Protein AF-A0A963FLB4-F1 (afdb_monomer_lite)

pLDDT: mean 81.83, std 16.45, range [20.0, 97.5]

Secondary structure (DSSP, 8-state):
-----------TTHHHHPPPTTSSSSHHHHHHHHHHHHHTTSHHHHT--TTS-GGG-HHHHHHHHHHHHHHHHHHT-SEEE---SSHHHHHHHHHHHHHHHHHHHT----PEEEE-S-HHHHHHHHHHHT--EEE--TTSPPPTT--EEEEEGGGGGG----TTS-EEEEGGGTGGGGGGGHHHHTT-SEEEEEHHHHH-PPSSP-EEEEE-TTTGGGPPBPEEEE-SS-EEEE-S--TTS--BSSSTT--HHHHHHHHHHHHHHHHHHHHHHHHHHHHHHHHHHHHHHHTT-EEEEEETTEEEEE-SS-HHHHHHHHHHTT--EEEETTTEEEE----GGGHHHHHHHHHHHHHHHH---

Foldseek 3Di:
DDDPPPPDPDDPVRVLQFDDQCFAAAPVSNVLLVVLLVVLCPCLNPVDDLPPPLVSCQVLLVLLQVLQVVVCVLLLFPGKFQQQQFLLSLLLQVLLLLVLLCVVVVHDADAEEEAEQVVVSNCVSQVVSVHHYDYDHQPDDDDVPHSAYEHELVCLVSDPDDLPHAYEYAPLQQQLQSSVSNVSSSSGAKYKAWLCRHQVHDDPTTIMMGGHPSRNLAGEFFDWDDPPPGIDTNQDPRPSYPHHPDPRRHPSSSSSSSSSRCVVCDPVNSVVSNVQLVVQQVVLVVVLVVLVWAFPDGINSKTKTQAPDQLVVLVVVLVVVVWSWDDTPPSMIIGRQRTPNPVVVSVVSSVVSSCSSSDDD

Radius of gyration: 20.71 Å; chains: 1; bounding box: 56×49×57 Å

Sequence (361 aa):
MSLAVTGGGLSSSSRRNALPPDSEGGEAGAMLSALAGELSRLDGFRDRHPLAPASHSQGVFSCLFELQSLLSALSGQPEVSVAPLDCEQARLAGLLMLRARQRDIGEPCGPLALGVHDREAWVRGARRAGFQTVGWEVGMELPERAVAVVVDAEACADLRLGQDTPVFVDGASAGPLLPALMPELCRVDLISLDFAAQFDCPAPAAAAIAASERLAPYLPLPLVGYDGEQYSLNSSHRQKSIGRLAAYDGNVPGLLNALVRIRSLGAEGLARRVTEAMLHRGYVAARMQAAGVDLVTTRGAEVVVRPRVPAQAIHSALRREGVPCRLLPMEQLALRCAGPGNTVEAERQLEFIIATLSARD

Structure (mmCIF, N/CA/C/O backbone):
data_AF-A0A963FLB4-F1
#
_entry.id   AF-A0A963FLB4-F1
#
loop_
_atom_site.group_PDB
_atom_site.id
_atom_site.type_symbol
_atom_site.label_atom_id
_atom_site.label_alt_id
_atom_site.label_comp_id
_atom_site.label_asym_id
_atom_site.label_entity_id
_atom_site.label_seq_id
_atom_site.pdbx_PDB_ins_code
_atom_site.Cartn_x
_atom_site.Cartn_y
_atom_site.Cartn_z
_atom_site.occupancy
_atom_site.B_iso_or_equiv
_atom_site.auth_seq_id
_atom_site.auth_comp_id
_atom_site.auth_asym_id
_atom_site.auth_atom_id
_atom_site.pdbx_PDB_model_num
ATOM 1 N N . MET A 1 1 ? -20.007 33.398 5.150 1.00 29.77 1 MET A N 1
ATOM 2 C CA . MET A 1 1 ? -18.657 33.586 4.576 1.00 29.77 1 MET A CA 1
ATOM 3 C C . MET A 1 1 ? -18.253 32.281 3.917 1.00 29.77 1 MET A C 1
ATOM 5 O O . MET A 1 1 ? -18.033 31.304 4.617 1.00 29.77 1 MET A O 1
ATOM 9 N N . SER A 1 2 ? -18.292 32.246 2.586 1.00 20.56 2 SER A N 1
ATOM 10 C CA . SER A 1 2 ? -17.956 31.072 1.778 1.00 20.56 2 SER A CA 1
ATOM 11 C C . SER A 1 2 ? -16.438 30.884 1.793 1.00 20.56 2 SER A C 1
ATOM 13 O O . SER A 1 2 ? -15.711 31.692 1.219 1.00 20.56 2 SER A O 1
ATOM 15 N N . LEU A 1 3 ? -15.955 29.872 2.513 1.00 21.69 3 LEU A N 1
ATOM 16 C CA . LEU A 1 3 ? -14.572 29.418 2.413 1.00 21.69 3 LEU A CA 1
ATOM 17 C C . LEU A 1 3 ? -14.493 28.512 1.188 1.00 21.69 3 LEU A C 1
ATOM 19 O O . LEU A 1 3 ? -14.861 27.341 1.234 1.00 21.69 3 LEU A O 1
ATOM 23 N N . ALA A 1 4 ? -14.054 29.098 0.076 1.00 20.00 4 ALA A N 1
ATOM 24 C CA . ALA A 1 4 ? -13.637 28.358 -1.097 1.00 20.00 4 ALA A CA 1
ATOM 25 C C . ALA A 1 4 ? -12.566 27.344 -0.673 1.00 20.00 4 ALA A C 1
ATOM 27 O O . ALA A 1 4 ? -11.459 27.720 -0.286 1.00 20.00 4 ALA A O 1
ATOM 28 N N . VAL A 1 5 ? -12.909 26.057 -0.736 1.00 23.58 5 VAL A N 1
ATOM 29 C CA . VAL A 1 5 ? -11.939 24.965 -0.726 1.00 23.58 5 VAL A CA 1
ATOM 30 C C . VAL A 1 5 ? -11.176 25.086 -2.040 1.00 23.58 5 VAL A C 1
ATOM 32 O O . VAL A 1 5 ? -11.592 24.575 -3.078 1.00 23.58 5 VAL A O 1
ATOM 35 N N . THR A 1 6 ? -10.095 25.862 -2.023 1.00 22.38 6 THR A N 1
ATOM 36 C CA . THR A 1 6 ? -9.104 25.848 -3.090 1.00 22.38 6 THR A CA 1
ATOM 37 C C . THR A 1 6 ? -8.592 24.419 -3.195 1.00 22.38 6 THR A C 1
ATOM 39 O O . THR A 1 6 ? -8.173 23.824 -2.202 1.00 22.38 6 THR A O 1
ATOM 42 N N . GLY A 1 7 ? -8.724 23.838 -4.390 1.00 25.47 7 GLY A N 1
ATOM 43 C CA . GLY A 1 7 ? -8.349 22.460 -4.668 1.00 25.47 7 GLY A CA 1
ATOM 44 C C . GLY A 1 7 ? -6.966 22.165 -4.106 1.00 25.47 7 GLY A C 1
ATOM 45 O O . GLY A 1 7 ? -5.973 22.752 -4.539 1.00 25.47 7 GLY A O 1
ATOM 46 N N . GLY A 1 8 ? -6.925 21.273 -3.114 1.00 24.94 8 GLY A N 1
ATOM 47 C CA . GLY A 1 8 ? -5.691 20.728 -2.582 1.00 24.94 8 GLY A CA 1
ATOM 48 C C . GLY A 1 8 ? -4.962 20.048 -3.726 1.00 24.94 8 GLY A C 1
ATOM 49 O O . GLY A 1 8 ? -5.333 18.958 -4.157 1.00 24.94 8 GLY A O 1
ATOM 50 N N . GLY A 1 9 ? -3.964 20.735 -4.273 1.00 25.42 9 GLY A N 1
ATOM 51 C CA . GLY A 1 9 ? -3.066 20.135 -5.234 1.00 25.42 9 GLY A CA 1
ATOM 52 C C . GLY A 1 9 ? -2.452 18.888 -4.610 1.00 25.42 9 GLY A C 1
ATOM 53 O O . GLY A 1 9 ? -2.033 18.929 -3.456 1.00 25.42 9 GLY A O 1
ATOM 54 N N . LEU A 1 10 ? -2.396 17.803 -5.384 1.00 31.25 10 LEU A N 1
ATOM 55 C CA . LEU A 1 10 ? -1.648 16.588 -5.055 1.00 31.25 10 LEU A CA 1
ATOM 56 C C . LEU A 1 10 ? -0.329 16.957 -4.357 1.00 31.25 10 LEU A C 1
ATOM 58 O O . LEU A 1 10 ? 0.379 17.858 -4.843 1.00 31.25 10 LEU A O 1
ATOM 62 N N . SER A 1 11 ? -0.008 16.272 -3.254 1.00 34.47 11 SER A N 1
ATOM 63 C CA . SER A 1 11 ? 1.297 16.401 -2.604 1.00 34.47 11 SER A CA 1
ATOM 64 C C . SER A 1 11 ? 2.396 16.151 -3.643 1.00 34.47 11 SER A C 1
ATOM 66 O O . SER A 1 11 ? 2.192 15.470 -4.657 1.00 34.47 11 SER A O 1
ATOM 68 N N . SER A 1 12 ? 3.569 16.754 -3.456 1.00 33.41 12 SER A N 1
ATOM 69 C CA . SER A 1 12 ? 4.646 16.667 -4.445 1.00 33.41 12 SER A CA 1
ATOM 70 C C . SER A 1 12 ? 5.049 15.215 -4.739 1.00 33.41 12 SER A C 1
ATOM 72 O O . SER A 1 12 ? 5.497 14.940 -5.843 1.00 33.41 12 SER A O 1
ATOM 74 N N . SER A 1 13 ? 4.871 14.269 -3.810 1.00 33.06 13 SER A N 1
ATOM 75 C CA . SER A 1 13 ? 5.032 12.816 -4.016 1.00 33.06 13 SER A CA 1
ATOM 76 C C . SER A 1 13 ? 3.885 12.177 -4.796 1.00 33.06 13 SER A C 1
ATOM 78 O O . SER A 1 13 ? 4.159 11.454 -5.750 1.00 33.06 13 SER A O 1
ATOM 80 N N . SER A 1 14 ? 2.625 12.507 -4.505 1.00 32.09 14 SER A N 1
ATOM 81 C CA . SER A 1 14 ? 1.486 11.994 -5.280 1.00 32.09 14 SER A CA 1
ATOM 82 C C . SER A 1 14 ? 1.504 12.487 -6.735 1.00 32.09 14 SER A C 1
ATOM 84 O O . SER A 1 14 ? 1.156 11.728 -7.628 1.00 32.09 14 SER A O 1
ATOM 86 N N . ARG A 1 15 ? 2.002 13.705 -7.026 1.00 34.59 15 ARG A N 1
ATOM 87 C CA . ARG A 1 15 ? 2.274 14.153 -8.419 1.00 34.59 15 ARG A CA 1
ATOM 88 C C . ARG A 1 15 ? 3.475 13.473 -9.070 1.00 34.59 15 ARG A C 1
ATOM 90 O O . ARG A 1 15 ? 3.579 13.480 -10.289 1.00 34.59 15 ARG A O 1
ATOM 97 N N . ARG A 1 16 ? 4.429 12.988 -8.269 1.00 37.97 16 ARG A N 1
ATOM 98 C CA . ARG A 1 16 ? 5.635 12.307 -8.767 1.00 37.97 16 ARG A CA 1
ATOM 99 C C . ARG A 1 16 ? 5.325 10.888 -9.251 1.00 37.97 16 ARG A C 1
ATOM 101 O O . ARG A 1 16 ? 6.042 10.420 -10.126 1.00 37.97 16 ARG A O 1
ATOM 108 N N . ASN A 1 17 ? 4.263 10.266 -8.726 1.00 35.78 17 ASN A N 1
ATOM 109 C CA . ASN A 1 17 ? 3.835 8.908 -9.079 1.00 35.78 17 ASN A CA 1
ATOM 110 C C . ASN A 1 17 ? 2.528 8.848 -9.890 1.00 35.78 17 ASN A C 1
ATOM 112 O O . ASN A 1 17 ? 2.273 7.829 -10.526 1.00 35.78 17 ASN A O 1
ATOM 116 N N . ALA A 1 18 ? 1.696 9.896 -9.866 1.00 34.09 18 ALA A N 1
ATOM 117 C CA . ALA A 1 18 ? 0.473 9.937 -10.659 1.00 34.09 18 ALA A CA 1
ATOM 118 C C . ALA A 1 18 ? 0.805 10.115 -12.145 1.00 34.09 18 ALA A C 1
ATOM 120 O O . ALA A 1 18 ? 1.374 11.128 -12.559 1.00 34.09 18 ALA A O 1
ATOM 121 N N . LEU A 1 19 ? 0.415 9.123 -12.935 1.00 37.34 19 LEU A N 1
ATOM 122 C CA . LEU A 1 19 ? 0.317 9.229 -14.381 1.00 37.34 19 LEU A CA 1
ATOM 123 C C . LEU A 1 19 ? -0.683 10.340 -14.750 1.00 37.34 19 LEU A C 1
ATOM 125 O O . LEU A 1 19 ? -1.694 10.502 -14.054 1.00 37.34 19 LEU A O 1
ATOM 129 N N . PRO A 1 20 ? -0.447 11.118 -15.823 1.00 33.03 20 PRO A N 1
ATOM 130 C CA . PRO A 1 20 ? -1.529 11.883 -16.421 1.00 33.03 20 PRO A CA 1
ATOM 131 C C . PRO A 1 20 ? -2.696 10.929 -16.733 1.00 33.03 20 PRO A C 1
ATOM 133 O O . PRO A 1 20 ? -2.450 9.791 -17.143 1.00 33.03 20 PRO A O 1
ATOM 136 N N . PRO A 1 21 ? -3.953 11.360 -16.531 1.00 34.47 21 PRO A N 1
ATOM 137 C CA . PRO A 1 21 ? -5.140 10.500 -16.621 1.00 34.47 21 PRO A CA 1
ATOM 138 C C . PRO A 1 21 ? -5.285 9.761 -17.964 1.00 34.47 21 PRO A C 1
ATOM 140 O O . PRO A 1 21 ? -5.998 8.766 -18.025 1.00 34.47 21 PRO A O 1
ATOM 143 N N . ASP A 1 22 ? -4.561 10.203 -18.996 1.00 35.84 22 ASP A N 1
ATOM 144 C CA . ASP A 1 22 ? -4.579 9.656 -20.354 1.00 35.84 22 ASP A CA 1
ATOM 145 C C . ASP A 1 22 ? -3.480 8.606 -20.637 1.00 35.84 22 ASP A C 1
ATOM 147 O O . ASP A 1 22 ? -3.368 8.128 -21.763 1.00 35.84 22 ASP A O 1
ATOM 151 N N . SER A 1 23 ? -2.620 8.270 -19.663 1.00 39.25 23 SER A N 1
ATOM 152 C CA . SER A 1 23 ? -1.368 7.527 -19.930 1.00 39.25 23 SER A CA 1
ATOM 153 C C . SER A 1 23 ? -1.327 6.054 -19.506 1.00 39.25 23 SER A C 1
ATOM 155 O O . SER A 1 23 ? -0.391 5.352 -19.893 1.00 39.25 23 SER A O 1
ATOM 157 N N . GLU A 1 24 ? -2.350 5.536 -18.818 1.00 42.31 24 GLU A N 1
ATOM 158 C CA . GLU A 1 24 ? -2.510 4.092 -18.589 1.00 42.31 24 GLU A CA 1
ATOM 159 C C . GLU A 1 24 ? -3.966 3.641 -18.787 1.00 42.31 24 GLU A C 1
ATOM 161 O O . GLU A 1 24 ? -4.882 4.018 -18.057 1.00 42.31 24 GLU A O 1
ATOM 166 N N . GLY A 1 25 ? -4.158 2.810 -19.817 1.00 47.59 25 GLY A N 1
ATOM 167 C CA . GLY A 1 25 ? -5.456 2.388 -20.338 1.00 47.59 25 GLY A CA 1
ATOM 168 C C . GLY A 1 25 ? -5.979 3.405 -21.345 1.00 47.59 25 GLY A C 1
ATOM 169 O O . GLY A 1 25 ? -6.141 4.566 -21.001 1.00 47.59 25 GLY A O 1
ATOM 170 N N . GLY A 1 26 ? -6.230 2.981 -22.589 1.00 52.69 26 GLY A N 1
ATOM 171 C CA . GLY A 1 26 ? -6.844 3.829 -23.623 1.00 52.69 26 GLY A CA 1
ATOM 172 C C . GLY A 1 26 ? -8.221 4.372 -23.205 1.00 52.69 26 GLY A C 1
ATOM 173 O O . GLY A 1 26 ? -8.560 4.386 -22.028 1.00 52.69 26 GLY A O 1
ATOM 174 N N . GLU A 1 27 ? -9.076 4.769 -24.147 1.00 55.25 27 GLU A N 1
ATOM 175 C CA . GLU A 1 27 ? -10.392 5.388 -23.856 1.00 55.25 27 GLU A CA 1
ATOM 176 C C . GLU A 1 27 ? -11.192 4.722 -22.710 1.00 55.25 27 GLU A C 1
ATOM 178 O O . GLU A 1 27 ? -11.808 5.412 -21.902 1.00 55.25 27 GLU A O 1
ATOM 183 N N . ALA A 1 28 ? -11.112 3.393 -22.561 1.00 59.22 28 ALA A N 1
ATOM 184 C CA . ALA A 1 28 ? -11.729 2.647 -21.461 1.00 59.22 28 ALA A CA 1
ATOM 185 C C . ALA A 1 28 ? -11.170 2.974 -20.055 1.00 59.22 28 ALA A C 1
ATOM 187 O O . ALA A 1 28 ? -11.932 3.035 -19.090 1.00 59.22 28 ALA A O 1
ATOM 188 N N . GLY A 1 29 ? 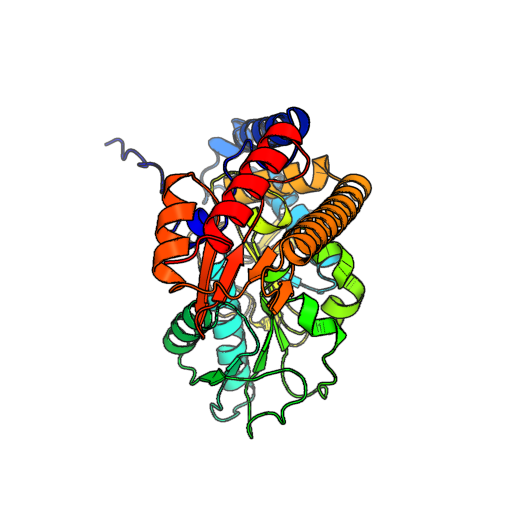-9.859 3.185 -19.906 1.00 63.31 29 GLY A N 1
ATOM 189 C CA . GLY A 1 29 ? -9.224 3.561 -18.637 1.00 63.31 29 GLY A CA 1
ATOM 190 C C . GLY A 1 29 ? -9.647 4.958 -18.186 1.00 63.31 29 GLY A C 1
ATOM 191 O O . GLY A 1 29 ? -10.093 5.130 -17.048 1.00 63.31 29 GLY A O 1
ATOM 192 N N . ALA A 1 30 ? -9.607 5.915 -19.115 1.00 65.00 30 ALA A N 1
ATOM 193 C CA . ALA A 1 30 ? -10.082 7.280 -18.906 1.00 65.00 30 ALA A CA 1
ATOM 194 C C . ALA A 1 30 ? -11.589 7.322 -18.595 1.00 65.00 30 ALA A C 1
ATOM 196 O O . ALA A 1 30 ? -12.001 7.989 -17.645 1.00 65.00 30 ALA A O 1
ATOM 197 N N . MET A 1 31 ? -12.408 6.547 -19.317 1.00 72.00 31 MET A N 1
ATOM 198 C CA . MET A 1 31 ? -13.851 6.442 -19.070 1.00 72.00 31 MET A CA 1
ATOM 199 C C . MET A 1 31 ? -14.155 5.880 -17.677 1.00 72.00 31 MET A C 1
ATOM 201 O O . MET A 1 31 ? -15.016 6.404 -16.976 1.00 72.00 31 MET A O 1
ATOM 205 N N . LEU A 1 32 ? -13.427 4.851 -17.237 1.00 71.31 32 LEU A N 1
ATOM 206 C CA . LEU A 1 32 ? -13.582 4.298 -15.890 1.00 71.31 32 LEU A CA 1
ATOM 207 C C . LEU A 1 32 ? -13.142 5.283 -14.796 1.00 71.31 32 LEU A C 1
ATOM 209 O O . LEU A 1 32 ? -13.752 5.322 -13.729 1.00 71.31 32 LEU A O 1
ATOM 213 N N . SER A 1 33 ? -12.100 6.076 -15.048 1.00 70.19 33 SER A N 1
ATOM 214 C CA . SER A 1 33 ? -11.655 7.134 -14.134 1.00 70.19 33 SER A CA 1
ATOM 215 C C . SER A 1 33 ? -12.695 8.258 -14.027 1.00 70.19 33 SER A C 1
ATOM 217 O O . SER A 1 33 ? -13.034 8.692 -12.923 1.00 70.19 33 SER A O 1
ATOM 219 N N . ALA A 1 34 ? -13.277 8.667 -15.160 1.00 75.50 34 ALA A N 1
ATOM 220 C CA . ALA A 1 34 ? -14.376 9.628 -15.209 1.00 75.50 34 ALA A CA 1
ATOM 221 C C . ALA A 1 34 ? -15.615 9.107 -14.465 1.00 75.50 34 ALA A C 1
ATOM 223 O O . ALA A 1 34 ? -16.137 9.804 -13.597 1.00 75.50 34 ALA A O 1
ATOM 224 N N . LEU A 1 35 ? -16.011 7.855 -14.717 1.00 80.25 35 LEU A N 1
ATOM 225 C CA . LEU A 1 35 ? -17.127 7.200 -14.034 1.00 80.25 35 LEU A CA 1
ATOM 226 C C . LEU A 1 35 ? -16.917 7.154 -12.515 1.00 80.25 35 LEU A C 1
ATOM 228 O O . LEU A 1 35 ? -17.830 7.480 -11.758 1.00 80.25 35 LEU A O 1
ATOM 232 N N . ALA A 1 36 ? -15.717 6.788 -12.053 1.00 78.44 36 ALA A N 1
ATOM 233 C CA . ALA A 1 36 ? -15.391 6.802 -10.628 1.00 78.44 36 ALA A CA 1
ATOM 234 C C . ALA A 1 36 ? -15.562 8.205 -10.029 1.00 78.44 36 ALA A C 1
ATOM 236 O O . ALA A 1 36 ? -16.217 8.360 -8.995 1.00 78.44 36 ALA A O 1
ATOM 237 N N . GLY A 1 37 ? -15.046 9.224 -10.721 1.00 77.75 37 GLY A N 1
ATOM 238 C CA . GLY A 1 37 ? -15.180 10.622 -10.321 1.00 77.75 37 GLY A CA 1
ATOM 239 C C . GLY A 1 37 ? -16.621 11.144 -10.313 1.00 77.75 37 GLY A C 1
ATOM 240 O O . GLY A 1 37 ? -16.938 12.003 -9.493 1.00 77.75 37 GLY A O 1
ATOM 241 N N . GLU A 1 38 ? -17.492 10.654 -11.195 1.00 82.19 38 GLU A N 1
ATOM 242 C CA . GLU A 1 38 ? -18.919 10.999 -11.213 1.00 82.19 38 GLU A CA 1
ATOM 243 C C . GLU A 1 38 ? -19.676 10.321 -10.068 1.00 82.19 38 GLU A C 1
ATOM 245 O O . GLU A 1 38 ? -20.388 10.986 -9.313 1.00 82.19 38 GLU A O 1
ATOM 250 N N . LEU A 1 39 ? -19.477 9.013 -9.883 1.00 82.31 39 LEU A N 1
ATOM 251 C CA . LEU A 1 39 ? -20.190 8.232 -8.872 1.00 82.31 39 LEU A CA 1
ATOM 252 C C . LEU A 1 39 ? -19.822 8.638 -7.439 1.00 82.31 39 LEU A C 1
ATOM 254 O O . LEU A 1 39 ? -20.691 8.658 -6.568 1.00 82.31 39 LEU A O 1
ATOM 258 N N . SER A 1 40 ? -18.572 9.031 -7.178 1.00 78.88 40 SER A N 1
ATOM 259 C CA . SER A 1 40 ? -18.172 9.539 -5.855 1.00 78.88 40 SER A CA 1
ATOM 260 C C . SER A 1 40 ? -18.749 10.920 -5.520 1.00 78.88 40 SER A C 1
ATOM 262 O O . SER A 1 40 ? -18.683 11.347 -4.365 1.00 78.88 40 SER A O 1
ATOM 264 N N . ARG A 1 41 ? -19.323 11.622 -6.508 1.00 82.88 41 ARG A N 1
ATOM 265 C CA . ARG A 1 41 ? -19.890 12.974 -6.377 1.00 82.88 41 ARG A CA 1
ATOM 266 C C . ARG A 1 41 ? -21.414 13.014 -6.382 1.00 82.88 41 ARG A C 1
ATOM 268 O O . ARG A 1 41 ? -21.959 14.117 -6.377 1.00 82.88 41 ARG A O 1
ATOM 275 N N . LEU A 1 42 ? -22.086 11.862 -6.370 1.00 87.06 42 LEU A N 1
ATOM 276 C CA . LEU A 1 42 ? -23.537 11.800 -6.188 1.00 87.06 42 LEU A CA 1
ATOM 277 C C . LEU A 1 42 ? -23.952 12.593 -4.940 1.00 87.06 42 LEU A C 1
ATOM 279 O O . LEU A 1 42 ? -23.256 12.549 -3.923 1.00 87.06 42 LEU A O 1
ATOM 283 N N . ASP A 1 43 ? -25.095 13.278 -5.002 1.00 83.94 43 ASP A N 1
ATOM 284 C CA . ASP A 1 43 ? -25.555 14.201 -3.950 1.00 83.94 43 ASP A CA 1
ATOM 285 C C . ASP A 1 43 ? -25.590 13.535 -2.562 1.00 83.94 43 ASP A C 1
ATOM 287 O O . ASP A 1 43 ? -25.139 14.110 -1.572 1.00 83.94 43 ASP A O 1
ATOM 291 N N . GLY A 1 44 ? -25.996 12.259 -2.497 1.00 81.19 44 GLY A N 1
ATOM 292 C CA . GLY A 1 44 ? -26.009 11.468 -1.258 1.00 81.19 44 GLY A CA 1
ATOM 293 C C . GLY A 1 44 ? -24.633 11.249 -0.607 1.00 81.19 44 GLY A C 1
ATOM 294 O O . GLY A 1 44 ? -24.559 11.005 0.597 1.00 81.19 44 GLY A O 1
ATOM 295 N N . PHE A 1 45 ? -23.543 11.361 -1.369 1.00 85.19 45 PHE A N 1
ATOM 296 C CA . PHE A 1 45 ? -22.169 11.313 -0.861 1.00 85.19 45 PHE A CA 1
ATOM 297 C C . PHE A 1 45 ? -21.580 12.706 -0.656 1.00 85.19 45 PHE A C 1
ATOM 299 O O . PHE A 1 45 ? -20.933 12.959 0.362 1.00 85.19 45 PHE A O 1
ATOM 306 N N . ARG A 1 46 ? -21.810 13.605 -1.615 1.00 84.56 46 ARG A N 1
ATOM 307 C CA . ARG A 1 46 ? -21.236 14.951 -1.645 1.00 84.56 46 ARG A CA 1
ATOM 308 C C . ARG A 1 46 ? -21.769 15.845 -0.528 1.00 84.56 46 ARG A C 1
ATOM 310 O O . ARG A 1 46 ? -20.983 16.558 0.092 1.00 84.56 46 ARG A O 1
ATOM 317 N N . ASP A 1 47 ? -23.070 15.793 -0.265 1.00 87.00 47 ASP A N 1
ATOM 318 C CA . ASP A 1 47 ? -23.736 16.731 0.648 1.00 87.00 47 ASP A CA 1
ATOM 319 C C . ASP A 1 47 ? -23.788 16.216 2.095 1.00 87.00 47 ASP A C 1
ATOM 321 O O . ASP A 1 47 ? -24.390 16.831 2.981 1.00 87.00 47 ASP A O 1
ATOM 325 N N . ARG A 1 48 ? -23.120 15.091 2.376 1.00 88.06 48 ARG A N 1
ATOM 326 C CA . ARG A 1 48 ? -23.068 14.516 3.718 1.00 88.06 48 ARG A CA 1
ATOM 327 C C . ARG A 1 48 ? -22.128 15.313 4.621 1.00 88.06 48 ARG A C 1
ATOM 329 O O . ARG A 1 48 ? -20.916 15.361 4.410 1.00 88.06 48 ARG A O 1
ATOM 336 N N . HIS A 1 49 ? -22.666 15.839 5.719 1.00 89.62 49 HIS A N 1
ATOM 337 C CA . HIS A 1 49 ? -21.845 16.406 6.786 1.00 89.62 49 HIS A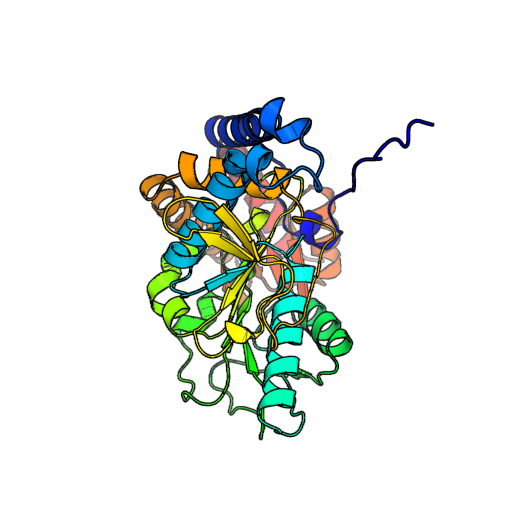 CA 1
ATOM 338 C C . HIS A 1 49 ? -21.036 15.296 7.501 1.00 89.62 49 HIS A C 1
ATOM 340 O O . HIS A 1 49 ? -21.635 14.302 7.914 1.00 89.62 49 HIS A O 1
ATOM 346 N N . PRO A 1 50 ? -19.715 15.443 7.738 1.00 87.38 50 PRO A N 1
ATOM 347 C CA . PRO A 1 50 ? -18.905 14.390 8.368 1.00 87.38 50 PRO A CA 1
ATOM 348 C C . PRO A 1 50 ? -19.344 14.005 9.789 1.00 87.38 50 PRO A C 1
ATOM 350 O O . PRO A 1 50 ? -19.185 12.867 10.202 1.00 87.38 50 PRO A O 1
ATOM 353 N N . LEU A 1 51 ? -19.937 14.947 10.530 1.00 87.88 51 LEU A N 1
ATOM 354 C CA . LEU A 1 51 ? -20.523 14.704 11.860 1.00 87.88 51 LEU A CA 1
ATOM 355 C C . LEU A 1 51 ? -22.019 14.349 11.824 1.00 87.88 51 LEU A C 1
ATOM 357 O O . LEU A 1 51 ? -22.690 14.436 12.852 1.00 87.88 51 LEU A O 1
ATOM 361 N N . ALA A 1 52 ? -22.579 14.031 10.653 1.00 89.81 52 ALA A N 1
ATOM 362 C CA . ALA A 1 52 ? -23.956 13.559 10.584 1.00 89.81 52 ALA A CA 1
ATOM 363 C C . ALA A 1 52 ? -24.118 12.283 11.435 1.00 89.81 52 ALA A C 1
ATOM 365 O O . ALA A 1 52 ? -23.184 11.479 11.508 1.00 89.81 52 ALA A O 1
ATOM 366 N N . PRO A 1 53 ? -25.291 12.062 12.060 1.00 89.81 53 PRO A N 1
ATOM 367 C CA . PRO A 1 53 ? -25.556 10.833 12.796 1.00 89.81 53 PRO A CA 1
ATOM 368 C C . PRO A 1 53 ? -25.227 9.589 11.965 1.00 89.81 53 PRO A C 1
ATOM 370 O O . PRO A 1 53 ? -25.464 9.556 10.753 1.00 89.81 53 PRO A O 1
ATOM 373 N N . ALA A 1 54 ? -24.717 8.544 12.623 1.00 88.31 54 ALA A N 1
ATOM 374 C CA . ALA A 1 54 ? -24.346 7.297 11.956 1.00 88.31 54 ALA A CA 1
ATOM 375 C C . ALA A 1 54 ? -25.520 6.681 11.173 1.00 88.31 54 ALA A C 1
ATOM 377 O O . ALA A 1 54 ? -25.312 6.129 10.094 1.00 88.31 54 ALA A O 1
ATOM 378 N N . SER A 1 55 ? -26.755 6.854 11.657 1.00 90.19 55 SER A N 1
ATOM 379 C CA . SER A 1 55 ? -27.986 6.421 10.982 1.00 90.19 55 SER A CA 1
ATOM 380 C C . SER A 1 55 ? -28.182 7.048 9.596 1.00 90.19 55 SER A C 1
ATOM 382 O O . SER A 1 55 ? -28.745 6.408 8.717 1.00 90.19 55 SER A O 1
ATOM 384 N N . HIS A 1 56 ? -27.685 8.266 9.363 1.00 90.12 56 HIS A N 1
ATOM 385 C CA . HIS A 1 56 ? -27.750 8.945 8.060 1.00 90.12 56 HIS A CA 1
ATOM 386 C C . HIS A 1 56 ? -26.523 8.664 7.179 1.00 90.12 56 HIS A C 1
ATOM 388 O O . HIS A 1 56 ? -26.463 9.121 6.042 1.00 90.12 56 HIS A O 1
ATOM 394 N N . SER A 1 57 ? -25.532 7.933 7.697 1.00 91.31 57 SER A N 1
ATOM 395 C CA . SER A 1 57 ? -24.252 7.677 7.022 1.00 91.31 57 SER A CA 1
ATOM 396 C C . SER A 1 57 ? -24.044 6.202 6.658 1.00 91.31 57 SER A C 1
ATOM 398 O O . SER A 1 57 ? -22.970 5.845 6.181 1.00 91.31 57 SER A O 1
ATOM 400 N N . GLN A 1 58 ? -25.057 5.345 6.840 1.00 93.44 58 GLN A N 1
ATOM 401 C CA . GLN A 1 58 ? -24.935 3.894 6.640 1.00 93.44 58 GLN A CA 1
ATOM 402 C C . GLN A 1 58 ? -24.484 3.513 5.225 1.00 93.44 58 GLN A C 1
ATOM 404 O O . GLN A 1 58 ? -23.647 2.630 5.084 1.00 93.44 58 GLN A O 1
ATOM 409 N N . GLY A 1 59 ? -24.958 4.212 4.187 1.00 92.12 59 GLY A N 1
ATOM 410 C CA . GLY A 1 59 ? -24.506 3.972 2.812 1.00 92.12 59 GLY A CA 1
ATOM 411 C C . GLY A 1 59 ? -23.011 4.247 2.625 1.00 92.12 59 GLY A C 1
ATOM 412 O O . GLY A 1 59 ? -22.292 3.414 2.083 1.00 92.12 59 GLY A O 1
ATOM 413 N N . VAL A 1 60 ? -22.515 5.373 3.155 1.00 91.88 60 VAL A N 1
ATOM 414 C CA . VAL A 1 60 ? -21.077 5.696 3.127 1.00 91.88 60 VAL A CA 1
ATOM 415 C C . VAL A 1 60 ? -20.281 4.655 3.901 1.00 91.88 60 VAL A C 1
ATOM 417 O O . VAL A 1 60 ? -19.288 4.147 3.393 1.00 91.88 60 VAL A O 1
ATOM 420 N N . PHE A 1 61 ? -20.705 4.315 5.117 1.00 93.62 61 PHE A N 1
ATOM 421 C CA . PHE A 1 61 ? -19.967 3.365 5.944 1.00 93.62 61 PHE A CA 1
ATOM 422 C C . PHE A 1 61 ? -19.966 1.958 5.345 1.00 93.62 61 PHE A C 1
ATOM 424 O O . PHE A 1 61 ? -18.942 1.291 5.420 1.00 93.62 61 PHE A O 1
ATOM 431 N N . SER A 1 62 ? -21.047 1.546 4.682 1.00 94.88 62 SER A N 1
ATOM 432 C CA . SER A 1 62 ? -21.091 0.298 3.919 1.00 94.88 62 SER A CA 1
ATOM 433 C C . SER A 1 62 ? -20.031 0.284 2.815 1.00 94.88 62 SER A C 1
ATOM 435 O O . SER A 1 62 ? -19.218 -0.636 2.767 1.00 94.88 62 SER A O 1
ATOM 437 N N . CYS A 1 63 ? -19.938 1.353 2.014 1.00 94.19 63 CYS A N 1
ATOM 438 C CA . CYS A 1 63 ? -18.901 1.482 0.987 1.00 94.19 63 CYS A CA 1
ATOM 439 C C . CYS A 1 63 ? -17.480 1.453 1.575 1.00 94.19 63 CYS A C 1
ATOM 441 O O . CYS A 1 63 ? -16.591 0.795 1.037 1.00 94.19 63 CYS A O 1
ATOM 443 N N . LEU A 1 64 ? -17.241 2.155 2.686 1.00 94.06 64 LEU A N 1
ATOM 444 C CA . LEU A 1 64 ? -15.921 2.167 3.320 1.00 94.06 64 LEU A CA 1
ATOM 445 C C . LEU A 1 64 ? -15.561 0.804 3.931 1.00 94.06 64 LEU A C 1
ATOM 447 O O . LEU A 1 64 ? -14.413 0.376 3.817 1.00 94.06 64 LEU A O 1
ATOM 451 N N . PHE A 1 65 ? -16.527 0.116 4.547 1.00 95.44 65 PHE A N 1
ATOM 452 C CA . PHE A 1 65 ? -16.356 -1.242 5.062 1.00 95.44 65 PHE A CA 1
ATOM 453 C C . PHE A 1 65 ? -16.016 -2.209 3.930 1.00 95.44 65 PHE A C 1
ATOM 455 O O . PHE A 1 65 ? -15.057 -2.967 4.025 1.00 95.44 65 PHE A O 1
ATOM 462 N N . GLU A 1 66 ? -16.750 -2.127 2.826 1.00 95.88 66 GLU A N 1
ATOM 463 C CA . GLU A 1 66 ? -16.521 -2.939 1.641 1.00 95.88 66 GLU A CA 1
ATOM 464 C C . GLU A 1 66 ? -15.130 -2.704 1.041 1.00 95.88 66 GLU A C 1
ATOM 466 O O . GLU A 1 66 ? -14.418 -3.665 0.750 1.00 95.88 66 GLU A O 1
ATOM 471 N N . LEU A 1 67 ? -14.700 -1.443 0.916 1.00 95.25 67 LEU A N 1
ATOM 472 C CA . LEU A 1 67 ? -13.341 -1.113 0.489 1.00 95.25 67 LEU A CA 1
ATOM 473 C C . LEU A 1 67 ? -12.303 -1.728 1.436 1.00 95.25 67 LEU A C 1
ATOM 475 O O . LEU A 1 67 ? -11.350 -2.353 0.976 1.00 95.25 67 LEU A O 1
ATOM 479 N N . GLN A 1 68 ? -12.495 -1.591 2.750 1.00 94.75 68 GLN A N 1
ATOM 480 C CA . GLN A 1 68 ? -11.608 -2.167 3.762 1.00 94.75 68 GLN A CA 1
ATOM 481 C C . GLN A 1 68 ? -11.510 -3.695 3.618 1.00 94.75 68 GLN A C 1
ATOM 483 O O . GLN A 1 68 ? -10.406 -4.242 3.642 1.00 94.75 68 GLN A O 1
ATOM 488 N N . SER A 1 69 ? -12.636 -4.380 3.397 1.00 94.75 69 SER A N 1
ATOM 489 C CA . SER A 1 69 ? -12.686 -5.827 3.161 1.00 94.75 69 SER A CA 1
ATOM 490 C C . SER A 1 69 ? -11.999 -6.236 1.857 1.00 94.75 69 SER A C 1
ATOM 492 O O . SER A 1 69 ? -11.253 -7.214 1.845 1.00 94.75 69 SER A O 1
ATOM 494 N N . LEU A 1 70 ? -12.197 -5.488 0.767 1.00 94.50 70 LEU A N 1
ATOM 495 C CA . LEU A 1 70 ? -11.524 -5.751 -0.509 1.00 94.50 70 LEU A CA 1
ATOM 496 C C . LEU A 1 70 ? -10.007 -5.596 -0.381 1.00 94.50 70 LEU A C 1
ATOM 498 O O . LEU A 1 70 ? -9.262 -6.436 -0.876 1.00 94.50 70 LEU A O 1
ATOM 502 N N . LEU A 1 71 ? -9.537 -4.554 0.307 1.00 93.88 71 LEU A N 1
ATOM 503 C CA . LEU A 1 71 ? -8.108 -4.328 0.529 1.00 93.88 71 LEU A CA 1
ATOM 504 C C . LEU A 1 71 ? -7.504 -5.375 1.472 1.00 93.88 71 LEU A C 1
ATOM 506 O O . LEU A 1 71 ? -6.368 -5.794 1.260 1.00 93.88 71 LEU A O 1
ATOM 510 N N . SER A 1 72 ? -8.252 -5.824 2.481 1.00 93.56 72 SER A N 1
ATOM 511 C CA . SER A 1 72 ? -7.859 -6.944 3.345 1.00 93.56 72 SER A CA 1
ATOM 512 C C . SER A 1 72 ? -7.667 -8.215 2.516 1.00 93.56 72 SER A C 1
ATOM 514 O O . SER A 1 72 ? -6.594 -8.814 2.557 1.00 93.56 72 SER A O 1
ATOM 516 N N . ALA A 1 73 ? -8.634 -8.545 1.654 1.00 91.00 73 ALA A N 1
ATOM 517 C CA . ALA A 1 73 ? -8.527 -9.679 0.742 1.00 91.00 73 ALA A CA 1
ATOM 518 C C . ALA A 1 73 ? -7.345 -9.539 -0.233 1.00 91.00 73 ALA A C 1
ATOM 520 O O . ALA A 1 73 ? -6.597 -10.494 -0.402 1.00 91.00 73 ALA A O 1
ATOM 521 N N . LEU A 1 74 ? -7.140 -8.358 -0.831 1.00 88.56 74 LEU A N 1
ATOM 522 C CA . LEU A 1 74 ? -6.051 -8.084 -1.782 1.00 88.56 74 LEU A CA 1
ATOM 523 C C . LEU A 1 74 ? -4.659 -8.071 -1.146 1.00 88.56 74 LEU A C 1
ATOM 525 O O . LEU A 1 74 ? -3.678 -8.318 -1.833 1.00 88.56 74 LEU A O 1
ATOM 529 N N . SER A 1 75 ? -4.546 -7.729 0.133 1.00 89.19 75 SER A N 1
ATOM 530 C CA . SER A 1 75 ? -3.258 -7.682 0.836 1.00 89.19 75 SER A CA 1
ATOM 531 C C . SER A 1 75 ? -2.945 -8.970 1.595 1.00 89.19 75 SER A C 1
ATOM 533 O O . SER A 1 75 ? -1.809 -9.157 2.024 1.00 89.19 75 SER A O 1
ATOM 535 N N . GLY A 1 76 ? -3.944 -9.839 1.785 1.00 89.12 76 GLY A N 1
ATOM 536 C CA . GLY A 1 76 ? -3.837 -11.022 2.635 1.00 89.12 76 GLY A CA 1
ATOM 537 C C . GLY A 1 76 ? -3.785 -10.709 4.132 1.00 89.12 76 GLY A C 1
ATOM 538 O O . GLY A 1 76 ? -3.483 -11.593 4.929 1.00 89.12 76 GLY A O 1
ATOM 539 N N . GLN A 1 77 ? -4.050 -9.460 4.521 1.00 92.81 77 GLN A N 1
ATOM 540 C CA . GLN A 1 77 ? -3.942 -8.993 5.900 1.00 92.81 77 GLN A CA 1
ATOM 541 C C . GLN A 1 77 ? -5.310 -9.006 6.592 1.00 92.81 77 GLN A C 1
ATOM 543 O O . GLN A 1 77 ? -6.310 -8.648 5.964 1.00 92.81 77 GLN A O 1
ATOM 548 N N . PRO A 1 78 ? -5.382 -9.355 7.887 1.00 92.31 78 PRO A N 1
ATOM 549 C CA . PRO A 1 78 ? -6.644 -9.449 8.622 1.00 92.31 78 PRO A CA 1
ATOM 550 C C . PRO A 1 78 ? -7.330 -8.094 8.820 1.00 92.31 78 PRO A C 1
ATOM 552 O O . PRO A 1 78 ? -8.555 -8.032 8.875 1.00 92.31 78 PRO A O 1
ATOM 555 N N . GLU A 1 79 ? -6.566 -7.002 8.921 1.00 93.62 79 GLU A N 1
ATOM 556 C CA . GLU A 1 79 ? -7.123 -5.668 9.121 1.00 93.62 79 GLU A CA 1
ATOM 557 C C . GLU A 1 79 ? -6.444 -4.614 8.245 1.00 93.62 79 GLU A C 1
ATOM 559 O O . GLU A 1 79 ? -5.229 -4.613 8.033 1.00 93.62 79 GLU A O 1
ATOM 564 N N . VAL A 1 80 ? -7.253 -3.668 7.768 1.00 95.25 80 VAL A N 1
ATOM 565 C CA . VAL A 1 80 ? -6.817 -2.528 6.962 1.00 95.25 80 VAL A CA 1
ATOM 566 C C . VAL A 1 80 ? -7.416 -1.261 7.551 1.00 95.25 80 VAL A C 1
ATOM 568 O O . VAL A 1 80 ? -8.587 -1.242 7.911 1.00 95.25 80 VAL A O 1
ATOM 571 N N . SER A 1 81 ? -6.629 -0.192 7.627 1.00 94.56 81 SER A N 1
ATOM 572 C CA . SER A 1 81 ? -7.135 1.151 7.898 1.00 94.56 81 SER A CA 1
ATOM 573 C C . SER A 1 81 ? -7.075 1.999 6.637 1.00 94.56 81 SER A C 1
ATOM 575 O O . SER A 1 81 ? -6.008 2.170 6.045 1.00 94.56 81 SER A O 1
ATOM 577 N N . VAL A 1 82 ? -8.219 2.569 6.265 1.00 93.88 82 VAL A N 1
ATOM 578 C CA . VAL A 1 82 ? -8.373 3.544 5.171 1.00 93.88 82 VAL A CA 1
ATOM 579 C C . VAL A 1 82 ? -8.274 4.998 5.660 1.00 93.88 82 VAL A C 1
ATOM 581 O O . VAL A 1 82 ? -8.585 5.934 4.931 1.00 93.88 82 VAL A O 1
ATOM 584 N N . ALA A 1 83 ? -7.853 5.204 6.913 1.00 92.06 83 ALA A N 1
ATOM 585 C CA . ALA A 1 83 ? -7.645 6.529 7.493 1.00 92.06 83 ALA A CA 1
ATOM 586 C C . ALA A 1 83 ? -6.536 7.372 6.818 1.00 92.06 83 ALA A C 1
ATOM 588 O O . ALA A 1 83 ? -6.671 8.600 6.822 1.00 92.06 83 ALA A O 1
ATOM 589 N N . PRO A 1 84 ? -5.441 6.790 6.275 1.00 93.56 84 PRO A N 1
ATOM 590 C CA . PRO A 1 84 ? -4.410 7.572 5.600 1.00 93.56 84 PRO A CA 1
ATOM 591 C C . PRO A 1 84 ? -4.925 8.344 4.375 1.00 93.56 84 PRO A C 1
ATOM 593 O O . PRO A 1 84 ? -5.549 7.795 3.472 1.00 93.56 84 PRO A O 1
ATOM 596 N N . LEU A 1 85 ? -4.605 9.634 4.317 1.00 90.69 85 LEU A N 1
ATOM 597 C CA . LEU A 1 85 ? -5.002 10.535 3.234 1.00 90.69 85 LEU A CA 1
ATOM 598 C C . LEU A 1 85 ? -4.156 10.357 1.971 1.00 90.69 85 LEU A C 1
ATOM 600 O O . LEU A 1 85 ? -4.628 10.623 0.874 1.00 90.69 85 LEU A O 1
ATOM 604 N N . ASP A 1 86 ? -2.903 9.937 2.113 1.00 88.69 86 ASP A N 1
ATOM 605 C CA . ASP A 1 86 ? -1.994 9.702 0.998 1.00 88.69 86 ASP A CA 1
ATOM 606 C C . ASP A 1 86 ? -0.908 8.678 1.360 1.00 88.69 86 ASP A C 1
ATOM 608 O O . ASP A 1 86 ? -0.816 8.192 2.494 1.00 88.69 86 ASP A O 1
ATOM 612 N N . CYS A 1 87 ? -0.084 8.338 0.367 1.00 87.31 87 CYS A N 1
ATOM 613 C CA . CYS A 1 87 ? 0.994 7.367 0.511 1.00 87.31 87 CYS A CA 1
ATOM 614 C C . CYS A 1 87 ? 2.008 7.769 1.598 1.00 87.31 87 CYS A C 1
ATOM 616 O O . CYS A 1 87 ? 2.438 6.926 2.387 1.00 87.31 87 CYS A O 1
ATOM 618 N N . GLU A 1 88 ? 2.375 9.052 1.697 1.00 89.50 88 GLU A N 1
ATOM 619 C CA . GLU A 1 88 ? 3.330 9.508 2.715 1.00 89.50 88 GLU A CA 1
ATOM 620 C C . GLU A 1 88 ? 2.764 9.347 4.127 1.00 89.50 88 GLU A C 1
ATOM 622 O O . GLU A 1 88 ? 3.472 8.896 5.035 1.00 89.50 88 GLU A O 1
ATOM 627 N N . GLN A 1 89 ? 1.483 9.660 4.313 1.00 93.31 89 GLN A N 1
ATOM 628 C CA . GLN A 1 89 ? 0.800 9.468 5.580 1.00 93.31 89 GLN A CA 1
ATOM 629 C C . GLN A 1 89 ? 0.637 7.981 5.913 1.00 93.31 89 GLN A C 1
ATOM 631 O O . GLN A 1 89 ? 0.801 7.621 7.077 1.00 93.31 89 GLN A O 1
ATOM 636 N N . ALA A 1 90 ? 0.392 7.110 4.929 1.00 94.81 90 ALA A N 1
ATOM 637 C CA . ALA A 1 90 ? 0.339 5.660 5.139 1.00 94.81 90 ALA A CA 1
ATOM 638 C C . ALA A 1 90 ? 1.703 5.093 5.567 1.00 94.81 90 ALA A C 1
ATOM 640 O O . ALA A 1 90 ? 1.780 4.324 6.528 1.00 94.81 90 ALA A O 1
ATOM 641 N N . ARG A 1 91 ? 2.802 5.524 4.933 1.00 95.25 91 ARG A N 1
ATOM 642 C CA . ARG A 1 91 ? 4.167 5.156 5.356 1.00 95.25 91 ARG A CA 1
ATOM 643 C C . ARG A 1 91 ? 4.449 5.626 6.781 1.00 95.25 91 ARG A C 1
ATOM 645 O O . ARG A 1 91 ? 4.902 4.843 7.614 1.00 95.25 91 ARG A O 1
ATOM 652 N N . LEU A 1 92 ? 4.135 6.885 7.090 1.00 96.31 92 LEU A N 1
ATOM 653 C CA . LEU A 1 92 ? 4.298 7.425 8.440 1.00 96.31 92 LEU A CA 1
ATOM 654 C C . LEU A 1 92 ? 3.442 6.667 9.464 1.00 96.31 92 LEU A C 1
ATOM 656 O O . LEU A 1 92 ? 3.928 6.400 10.560 1.00 96.31 92 LEU A O 1
ATOM 660 N N . ALA A 1 93 ? 2.210 6.292 9.113 1.00 97.00 93 ALA A N 1
ATOM 661 C CA . ALA A 1 93 ? 1.330 5.503 9.967 1.00 97.00 93 ALA A CA 1
ATOM 662 C C . ALA A 1 93 ? 1.997 4.189 10.375 1.00 97.00 93 ALA A C 1
ATOM 664 O O . ALA A 1 93 ? 2.105 3.910 11.565 1.00 97.00 93 ALA A O 1
ATOM 665 N N . GLY A 1 94 ? 2.525 3.429 9.414 1.00 97.50 94 GLY A N 1
ATOM 666 C CA . GLY A 1 94 ? 3.187 2.158 9.708 1.00 97.50 94 GLY A CA 1
ATOM 667 C C . GLY A 1 94 ? 4.428 2.323 10.580 1.00 97.50 94 GLY A C 1
ATOM 668 O O . GLY A 1 94 ? 4.630 1.564 11.524 1.00 97.50 94 GLY A O 1
ATOM 669 N N . LEU A 1 95 ? 5.212 3.380 10.355 1.00 97.44 95 LEU A N 1
ATOM 670 C CA . LEU A 1 95 ? 6.345 3.708 11.223 1.00 97.44 95 LEU A CA 1
ATOM 671 C C . LEU A 1 95 ? 5.885 4.032 12.654 1.00 97.44 95 LEU A C 1
ATOM 673 O O . LEU A 1 95 ? 6.459 3.537 13.623 1.00 97.44 95 LEU A O 1
ATOM 677 N N . LEU A 1 96 ? 4.820 4.817 12.816 1.00 97.19 96 LEU A N 1
ATOM 678 C CA . LEU A 1 96 ? 4.246 5.105 14.132 1.00 97.19 96 LEU A CA 1
ATOM 679 C C . LEU A 1 96 ? 3.669 3.846 14.795 1.00 97.19 96 LEU A C 1
ATOM 681 O O . LEU A 1 96 ? 3.791 3.709 16.012 1.00 97.19 96 LEU A O 1
ATOM 685 N N . MET A 1 97 ? 3.096 2.916 14.026 1.00 97.25 97 MET A N 1
ATOM 686 C CA . MET A 1 97 ? 2.607 1.627 14.530 1.00 97.25 97 MET A CA 1
ATOM 687 C C . MET A 1 97 ? 3.754 0.775 15.070 1.00 97.25 97 MET A C 1
ATOM 689 O O . MET A 1 97 ? 3.664 0.269 16.187 1.00 97.25 97 MET A O 1
ATOM 693 N N . LEU A 1 98 ? 4.864 0.680 14.332 1.00 95.94 98 LEU A N 1
ATOM 694 C CA . LEU A 1 98 ? 6.081 0.011 14.803 1.00 95.94 98 LEU A CA 1
ATOM 695 C C . LEU A 1 98 ? 6.589 0.651 16.099 1.00 95.94 98 LEU A C 1
ATOM 697 O O . LEU A 1 98 ? 6.905 -0.051 17.059 1.00 95.94 98 LEU A O 1
ATOM 701 N N . ARG A 1 99 ? 6.593 1.987 16.170 1.00 94.62 99 ARG A N 1
ATOM 702 C CA . ARG A 1 99 ? 7.002 2.723 17.373 1.00 94.62 99 ARG A CA 1
ATOM 703 C C . ARG A 1 99 ? 6.084 2.455 18.564 1.00 94.62 99 ARG A C 1
ATOM 705 O O . ARG A 1 99 ? 6.564 2.330 19.690 1.00 94.62 99 ARG A O 1
ATOM 712 N N . ALA A 1 100 ? 4.775 2.399 18.337 1.00 94.62 100 ALA A N 1
ATOM 713 C CA . ALA A 1 100 ? 3.795 2.092 19.371 1.00 94.62 100 ALA A CA 1
ATOM 714 C C . ALA A 1 100 ? 3.956 0.653 19.875 1.00 94.62 100 ALA A C 1
ATOM 716 O O . ALA A 1 100 ? 3.999 0.446 21.087 1.00 94.62 100 ALA A O 1
ATOM 717 N N . ARG A 1 101 ? 4.170 -0.310 18.969 1.00 93.50 101 ARG A N 1
ATOM 718 C CA . ARG A 1 101 ? 4.475 -1.699 19.329 1.00 93.50 101 ARG A CA 1
ATOM 719 C C . ARG A 1 101 ? 5.721 -1.806 20.196 1.00 93.50 101 ARG A C 1
ATOM 721 O O . ARG A 1 101 ? 5.671 -2.470 21.222 1.00 93.50 101 ARG A O 1
ATOM 728 N N . GLN A 1 102 ? 6.814 -1.137 19.832 1.00 91.31 102 GLN A N 1
ATOM 729 C CA . GLN A 1 102 ? 8.040 -1.150 20.641 1.00 91.31 102 GLN A CA 1
ATOM 730 C C . GLN A 1 102 ? 7.818 -0.650 22.067 1.00 91.31 102 GLN A C 1
ATOM 732 O O . GLN A 1 102 ? 8.315 -1.248 23.017 1.00 91.31 102 GLN A O 1
ATOM 737 N N . ARG A 1 103 ? 7.063 0.446 22.219 1.00 91.56 103 ARG A N 1
ATOM 738 C CA . ARG A 1 103 ? 6.717 0.985 23.541 1.00 91.56 103 ARG A CA 1
ATOM 739 C C . ARG A 1 103 ? 5.887 -0.001 24.356 1.00 91.56 103 ARG A C 1
ATOM 741 O O . ARG A 1 103 ? 6.080 -0.081 25.561 1.00 91.56 103 ARG A O 1
ATOM 748 N N . ASP A 1 104 ? 4.987 -0.725 23.702 1.00 92.81 104 ASP A N 1
ATOM 749 C CA . ASP A 1 104 ? 4.102 -1.703 24.334 1.00 92.81 104 ASP A CA 1
ATOM 750 C C . ASP A 1 104 ? 4.849 -2.971 24.787 1.00 92.81 104 ASP A C 1
ATOM 752 O O . ASP A 1 104 ? 4.581 -3.476 25.872 1.00 92.81 104 ASP A O 1
ATOM 756 N N . ILE A 1 105 ? 5.830 -3.451 24.012 1.00 89.44 105 ILE A N 1
ATOM 757 C CA . ILE A 1 105 ? 6.671 -4.608 24.388 1.00 89.44 105 ILE A CA 1
ATOM 758 C C . ILE A 1 105 ? 7.869 -4.236 25.281 1.00 89.44 105 ILE A C 1
ATOM 760 O O . ILE A 1 105 ? 8.544 -5.120 25.799 1.00 89.44 105 ILE A O 1
ATOM 764 N N . GLY A 1 106 ? 8.144 -2.940 25.471 1.00 86.69 106 GLY A N 1
ATOM 765 C CA . GLY A 1 106 ? 9.240 -2.446 26.313 1.00 86.69 106 GLY A CA 1
ATOM 766 C C . GLY A 1 106 ? 10.643 -2.600 25.711 1.00 86.69 106 GLY A C 1
ATOM 767 O O . GLY A 1 106 ? 11.631 -2.501 26.438 1.00 86.69 106 GLY A O 1
ATOM 768 N N . GLU A 1 107 ? 10.757 -2.833 24.403 1.00 78.31 107 GLU A N 1
ATOM 769 C CA . GLU A 1 107 ? 12.049 -3.017 23.737 1.00 78.31 107 GLU A CA 1
ATOM 770 C C . GLU A 1 107 ? 12.752 -1.677 23.440 1.00 78.31 107 GLU A C 1
ATOM 772 O O . GLU A 1 107 ? 12.108 -0.686 23.069 1.00 78.31 107 GLU A O 1
ATOM 777 N N . PRO A 1 108 ? 14.093 -1.619 23.562 1.00 70.56 108 PRO A N 1
ATOM 778 C CA . PRO A 1 108 ? 14.862 -0.428 23.227 1.00 70.56 108 PRO A CA 1
ATOM 779 C C . PRO A 1 108 ? 14.796 -0.107 21.726 1.00 70.56 108 PRO A C 1
ATOM 781 O O . PRO A 1 108 ? 14.662 -0.979 20.869 1.00 70.56 108 PRO A O 1
ATOM 784 N N . CYS A 1 109 ? 14.925 1.177 21.393 1.00 71.69 109 CYS A N 1
ATOM 785 C CA . CYS A 1 109 ? 14.851 1.646 20.010 1.00 71.69 109 CYS A CA 1
ATOM 786 C C . CYS A 1 109 ? 16.124 1.302 19.228 1.00 71.69 109 CYS A C 1
ATOM 788 O O . CYS A 1 109 ? 17.115 2.023 19.326 1.00 71.69 109 CYS A O 1
ATOM 790 N N . GLY A 1 110 ? 16.083 0.229 18.440 1.00 87.06 110 GLY A N 1
ATOM 791 C CA . GLY A 1 110 ? 17.074 -0.038 17.397 1.00 87.06 110 GLY A CA 1
ATOM 792 C C . GLY A 1 110 ? 16.813 0.732 16.091 1.00 87.06 110 GLY A C 1
ATOM 793 O O . GLY A 1 110 ? 15.891 1.557 16.017 1.00 87.06 110 GLY A O 1
ATOM 794 N N . PRO A 1 111 ? 17.615 0.477 15.043 1.00 93.88 111 PRO A N 1
ATOM 795 C CA . PRO A 1 111 ? 17.440 1.095 13.734 1.00 93.88 111 PRO A CA 1
ATOM 796 C C . PRO A 1 111 ? 16.368 0.390 12.885 1.00 93.88 111 PRO A C 1
ATOM 798 O O . PRO A 1 111 ? 16.042 -0.778 13.095 1.00 93.88 111 PRO A O 1
ATOM 801 N N . LEU A 1 112 ? 15.857 1.097 11.876 1.00 95.06 112 LEU A N 1
ATOM 802 C CA . LEU A 1 112 ? 15.122 0.511 10.753 1.00 95.06 112 LEU A CA 1
ATOM 803 C C . LEU A 1 112 ? 16.100 0.132 9.639 1.00 95.06 112 LEU A C 1
ATOM 805 O O . LEU A 1 112 ? 16.878 0.980 9.188 1.00 95.06 112 LEU A O 1
ATOM 809 N N . ALA A 1 113 ? 16.033 -1.111 9.173 1.00 94.56 113 ALA A N 1
ATOM 810 C CA . ALA A 1 113 ? 16.777 -1.569 8.005 1.00 94.56 113 ALA A CA 1
ATOM 811 C C . ALA A 1 113 ? 16.003 -1.197 6.728 1.00 94.56 113 ALA A C 1
ATOM 813 O O . ALA A 1 113 ? 14.853 -1.597 6.570 1.00 94.56 113 ALA A O 1
ATOM 814 N N . LEU A 1 114 ? 16.600 -0.402 5.835 1.00 94.56 114 LEU A N 1
ATOM 815 C CA . LEU A 1 114 ? 15.937 0.134 4.638 1.00 94.56 114 LEU A CA 1
ATOM 816 C C . LEU A 1 114 ? 16.470 -0.507 3.345 1.00 94.56 114 LEU A C 1
ATOM 818 O O . LEU A 1 114 ? 17.479 -0.050 2.788 1.00 94.56 114 LEU A O 1
ATOM 822 N N . GLY A 1 115 ? 15.729 -1.499 2.847 1.00 90.12 115 GLY A N 1
ATOM 823 C CA . GLY A 1 115 ? 15.890 -2.175 1.550 1.00 90.12 115 GLY A CA 1
ATOM 824 C C . GLY A 1 115 ? 14.935 -1.686 0.460 1.00 90.12 115 GLY A C 1
ATOM 825 O O . GLY A 1 115 ? 14.507 -2.460 -0.394 1.00 90.12 115 GLY A O 1
ATOM 826 N N . VAL A 1 116 ? 14.588 -0.402 0.513 1.00 86.88 116 VAL A N 1
ATOM 827 C CA . VAL A 1 116 ? 13.726 0.302 -0.449 1.00 86.88 116 VAL A CA 1
ATOM 828 C C . VAL A 1 116 ? 14.546 1.171 -1.399 1.00 86.88 116 VAL A C 1
ATOM 830 O O . VAL A 1 116 ? 15.567 1.741 -0.998 1.00 86.88 116 VAL A O 1
ATOM 833 N N . HIS A 1 117 ? 14.062 1.340 -2.631 1.00 77.94 117 HIS A N 1
ATOM 834 C CA . HIS A 1 117 ? 14.688 2.237 -3.614 1.00 77.94 117 HIS A CA 1
ATOM 835 C C . HIS A 1 117 ? 14.519 3.718 -3.246 1.00 77.94 117 HIS A C 1
ATOM 837 O O . HIS A 1 117 ? 15.477 4.490 -3.311 1.00 77.94 117 HIS A O 1
ATOM 843 N N . ASP A 1 118 ? 13.327 4.125 -2.794 1.00 78.62 118 ASP A N 1
ATOM 844 C CA . ASP A 1 118 ? 13.037 5.501 -2.351 1.00 78.62 118 ASP A CA 1
ATOM 845 C C . ASP A 1 118 ? 13.514 5.743 -0.907 1.00 78.62 118 ASP A C 1
ATOM 847 O O . ASP A 1 118 ? 12.758 6.113 -0.002 1.00 78.62 118 ASP A O 1
ATOM 851 N N . ARG A 1 119 ? 14.803 5.484 -0.660 1.00 83.19 119 ARG A N 1
ATOM 852 C CA . ARG A 1 119 ? 15.393 5.543 0.683 1.00 83.19 119 ARG A CA 1
ATOM 853 C C . ARG A 1 119 ? 15.237 6.921 1.316 1.00 83.19 119 ARG A C 1
ATOM 855 O O . ARG A 1 119 ? 15.024 7.012 2.520 1.00 83.19 119 ARG A O 1
ATOM 862 N N . GLU A 1 120 ? 15.298 7.994 0.533 1.00 84.31 120 GLU A N 1
ATOM 863 C CA . GLU A 1 120 ? 15.196 9.354 1.063 1.00 84.31 120 GLU A CA 1
ATOM 864 C C . GLU A 1 120 ? 13.814 9.638 1.673 1.00 84.31 120 GLU A C 1
ATOM 866 O O . GLU A 1 120 ? 13.730 10.176 2.783 1.00 84.31 120 GLU A O 1
ATOM 871 N N . ALA A 1 121 ? 12.723 9.242 1.003 1.00 85.00 121 ALA A N 1
ATOM 872 C CA . ALA A 1 121 ? 11.379 9.409 1.553 1.00 85.00 121 ALA A CA 1
ATOM 873 C C . ALA A 1 121 ? 11.202 8.637 2.865 1.00 85.00 121 ALA A C 1
ATOM 875 O O . ALA A 1 121 ? 10.678 9.184 3.843 1.00 85.00 121 ALA A O 1
ATOM 876 N N . TRP A 1 122 ? 11.708 7.406 2.916 1.00 92.94 122 TRP A N 1
ATOM 877 C CA . TRP A 1 122 ? 11.654 6.569 4.111 1.00 92.94 122 TRP A CA 1
ATOM 878 C C . TRP A 1 122 ? 12.527 7.097 5.251 1.00 92.94 122 TRP A C 1
ATOM 880 O O . TRP A 1 122 ? 12.080 7.095 6.396 1.00 92.94 122 TRP A O 1
ATOM 890 N N . VAL A 1 123 ? 13.709 7.650 4.966 1.00 94.19 123 VAL A N 1
ATOM 891 C CA . VAL A 1 123 ? 14.561 8.314 5.970 1.00 94.19 123 VAL A CA 1
ATOM 892 C C . VAL A 1 123 ? 13.853 9.526 6.584 1.00 94.19 123 VAL A C 1
ATOM 894 O O . VAL A 1 123 ? 13.881 9.701 7.806 1.00 94.19 123 VAL A O 1
ATOM 897 N N . ARG A 1 124 ? 13.172 10.352 5.774 1.00 92.38 124 ARG A N 1
ATOM 898 C CA . ARG A 1 124 ? 12.390 11.496 6.285 1.00 92.38 124 ARG A CA 1
ATOM 899 C C . ARG A 1 124 ? 11.255 11.037 7.205 1.00 92.38 124 ARG A C 1
ATOM 901 O O . ARG A 1 124 ? 11.097 11.590 8.295 1.00 92.38 124 ARG A O 1
ATOM 908 N N . GLY A 1 125 ? 10.500 10.016 6.794 1.00 93.75 125 GLY A N 1
ATOM 909 C CA . GLY A 1 125 ? 9.427 9.427 7.601 1.00 93.75 125 GLY A CA 1
ATOM 910 C C . GLY A 1 125 ? 9.942 8.814 8.907 1.00 93.75 125 GLY A C 1
ATOM 911 O O . GLY A 1 125 ? 9.414 9.106 9.980 1.00 93.75 125 GLY A O 1
ATOM 912 N N . ALA A 1 126 ? 11.022 8.034 8.835 1.00 95.56 126 ALA A N 1
ATOM 913 C CA . ALA A 1 126 ? 11.662 7.392 9.980 1.00 95.56 126 ALA A CA 1
ATOM 914 C C . ALA A 1 126 ? 12.137 8.418 11.013 1.00 95.56 126 ALA A C 1
ATOM 916 O O . ALA A 1 126 ? 11.831 8.283 12.199 1.00 95.56 126 ALA A O 1
ATOM 917 N N . ARG A 1 127 ? 12.788 9.499 10.564 1.00 94.75 127 ARG A N 1
ATOM 918 C CA . ARG A 1 127 ? 13.202 10.604 11.440 1.00 94.75 127 ARG A CA 1
ATOM 919 C C . ARG A 1 127 ? 12.005 11.221 12.167 1.00 94.75 127 ARG A C 1
ATOM 921 O O . ARG A 1 127 ? 12.092 11.474 13.365 1.00 94.75 127 ARG A O 1
ATOM 928 N N . ARG A 1 128 ? 10.878 11.422 11.473 1.00 94.06 128 ARG A N 1
ATOM 929 C CA . ARG A 1 128 ? 9.642 11.961 12.069 1.00 94.06 128 ARG A CA 1
ATOM 930 C C . ARG A 1 128 ? 9.023 11.017 13.105 1.00 94.06 128 ARG A C 1
ATOM 932 O O . ARG A 1 128 ? 8.461 11.492 14.085 1.00 94.06 128 ARG A O 1
ATOM 939 N N . ALA A 1 129 ? 9.152 9.707 12.911 1.00 94.31 129 ALA A N 1
ATOM 940 C CA . ALA A 1 129 ? 8.710 8.685 13.861 1.00 94.31 129 ALA A CA 1
ATOM 941 C C . ALA A 1 129 ? 9.738 8.384 14.979 1.00 94.31 129 ALA A C 1
ATOM 943 O O . ALA A 1 129 ? 9.460 7.581 15.872 1.00 94.31 129 ALA A O 1
ATOM 944 N N . GLY A 1 130 ? 10.904 9.045 14.973 1.00 93.56 130 GLY A N 1
ATOM 945 C CA . GLY A 1 130 ? 11.939 8.899 16.001 1.00 93.56 130 GLY A CA 1
ATOM 946 C C . GLY A 1 130 ? 12.848 7.679 15.823 1.00 93.56 130 GLY A C 1
ATOM 947 O O . GLY A 1 130 ? 13.386 7.169 16.809 1.00 93.56 130 GLY A O 1
ATOM 948 N N . PHE A 1 131 ? 13.006 7.200 14.590 1.00 95.00 131 PHE A N 1
ATOM 949 C CA . PHE A 1 131 ? 13.893 6.095 14.239 1.00 95.00 131 PHE A CA 1
ATOM 950 C C . PHE A 1 131 ? 15.219 6.569 13.658 1.00 95.00 131 PHE A C 1
ATOM 952 O O . PHE A 1 131 ? 15.284 7.539 12.900 1.00 95.00 131 PHE A O 1
ATOM 959 N N . GLN A 1 132 ? 16.268 5.810 13.968 1.00 94.62 132 GLN A N 1
ATOM 960 C CA . GLN A 1 132 ? 17.475 5.768 13.153 1.00 94.62 132 GLN A CA 1
ATOM 961 C C . GLN A 1 132 ? 17.267 4.790 11.996 1.00 94.62 132 GLN A C 1
ATOM 963 O O . GLN A 1 132 ? 16.452 3.872 12.084 1.00 94.62 132 GLN A O 1
ATOM 968 N N . THR A 1 133 ? 18.003 4.983 10.910 1.00 95.81 133 THR A N 1
ATOM 969 C CA . THR A 1 133 ? 17.884 4.165 9.701 1.00 95.81 133 THR A CA 1
ATOM 970 C C . THR A 1 133 ? 19.250 3.705 9.248 1.00 95.81 133 THR A C 1
ATOM 972 O O . THR A 1 133 ? 20.204 4.481 9.297 1.00 95.81 133 THR A O 1
ATOM 975 N N . VAL A 1 134 ? 19.317 2.494 8.720 1.00 94.69 134 VAL A N 1
ATOM 976 C CA . VAL A 1 134 ? 20.511 1.941 8.087 1.00 94.69 134 VAL A CA 1
ATOM 977 C C . VAL A 1 134 ? 20.131 1.378 6.725 1.00 94.69 134 VAL A C 1
ATOM 979 O O . VAL A 1 134 ? 19.056 0.803 6.561 1.00 94.69 134 VAL A O 1
ATOM 982 N N . GLY A 1 135 ? 20.979 1.608 5.722 1.00 91.88 135 GLY A N 1
ATOM 983 C CA . GLY A 1 135 ? 20.801 0.986 4.414 1.00 91.88 135 GLY A CA 1
ATOM 984 C C . GLY A 1 135 ? 20.962 -0.525 4.539 1.00 91.88 135 GLY A C 1
ATOM 985 O O . GLY A 1 135 ? 21.859 -0.988 5.238 1.00 91.88 135 GLY A O 1
ATOM 986 N N . TRP A 1 136 ? 20.082 -1.278 3.893 1.00 91.44 136 TRP A N 1
ATOM 987 C CA . TRP A 1 136 ? 20.099 -2.735 3.933 1.00 91.44 136 TRP A CA 1
ATOM 988 C C . TRP A 1 136 ? 19.735 -3.297 2.561 1.00 91.44 136 TRP A C 1
ATOM 990 O O . TRP A 1 136 ? 19.005 -2.652 1.808 1.00 91.44 136 TRP A O 1
ATOM 1000 N N . GLU A 1 137 ? 20.244 -4.479 2.235 1.00 85.69 137 GLU A N 1
ATOM 1001 C CA . GLU A 1 137 ? 19.949 -5.199 0.996 1.00 85.69 137 GLU A CA 1
ATOM 1002 C C . GLU A 1 137 ? 19.639 -6.662 1.311 1.00 85.69 137 GLU A C 1
ATOM 1004 O O . GLU A 1 137 ? 20.142 -7.225 2.286 1.00 85.69 137 GLU A O 1
ATOM 1009 N N . VAL A 1 138 ? 18.799 -7.285 0.481 1.00 83.69 138 VAL A N 1
ATOM 1010 C CA . VAL A 1 138 ? 18.419 -8.691 0.653 1.00 83.69 138 VAL A CA 1
ATOM 1011 C C . VAL A 1 138 ? 19.670 -9.570 0.609 1.00 83.69 138 VAL A C 1
ATOM 1013 O O . VAL A 1 138 ? 20.487 -9.457 -0.299 1.00 83.69 138 VAL A O 1
ATOM 1016 N N . GLY A 1 139 ? 19.814 -10.442 1.607 1.00 82.94 139 GLY A N 1
ATOM 1017 C CA . GLY A 1 139 ? 20.986 -11.303 1.781 1.00 82.94 139 GLY A CA 1
ATOM 1018 C C . GLY A 1 139 ? 22.051 -10.742 2.727 1.00 82.94 139 GLY A C 1
ATOM 1019 O O . GLY A 1 139 ? 22.914 -11.501 3.161 1.00 82.94 139 GLY A O 1
ATOM 1020 N N . MET A 1 140 ? 21.980 -9.461 3.108 1.00 86.88 140 MET A N 1
ATOM 1021 C CA . MET A 1 140 ? 22.807 -8.921 4.190 1.00 86.88 140 MET A CA 1
ATOM 1022 C C . MET A 1 140 ? 22.268 -9.346 5.558 1.00 86.88 140 MET A C 1
ATOM 1024 O O . MET A 1 140 ? 21.053 -9.392 5.775 1.00 86.88 140 MET A O 1
ATOM 1028 N N . GLU A 1 141 ? 23.171 -9.570 6.514 1.00 88.12 141 GLU A N 1
ATOM 1029 C CA . GLU A 1 141 ? 22.786 -9.735 7.915 1.00 88.12 141 GLU A CA 1
ATOM 1030 C C . GLU A 1 141 ? 22.051 -8.493 8.425 1.00 88.12 141 GLU A C 1
ATOM 1032 O O . GLU A 1 141 ? 22.391 -7.350 8.093 1.00 88.12 141 GLU A O 1
ATOM 1037 N N . LEU A 1 142 ? 21.006 -8.721 9.220 1.00 88.81 142 LEU A N 1
ATOM 1038 C CA . LEU A 1 142 ? 20.268 -7.626 9.821 1.00 88.81 142 LEU A CA 1
ATOM 1039 C C . LEU A 1 142 ? 21.092 -6.965 10.931 1.00 88.81 142 LEU A C 1
ATOM 1041 O O . LEU A 1 142 ? 21.779 -7.655 11.685 1.00 88.81 142 LEU A O 1
ATOM 1045 N N . PRO A 1 143 ? 20.980 -5.635 11.087 1.00 88.25 143 PRO A N 1
ATOM 1046 C CA . PRO A 1 143 ? 21.543 -4.943 12.235 1.00 88.25 143 PRO A CA 1
ATOM 1047 C C . PRO A 1 143 ? 21.031 -5.550 13.542 1.00 88.25 143 PRO A C 1
ATOM 1049 O O . PRO A 1 143 ? 19.847 -5.880 13.662 1.00 88.25 143 PRO A O 1
ATOM 1052 N N . GLU A 1 144 ? 21.901 -5.628 14.547 1.00 85.25 144 GLU A N 1
ATOM 1053 C CA . GLU A 1 144 ? 21.495 -6.078 15.874 1.00 85.25 144 GLU A CA 1
ATOM 1054 C C . GLU A 1 144 ? 20.339 -5.202 16.390 1.00 85.25 144 GLU A C 1
ATOM 1056 O O . GLU A 1 144 ? 20.400 -3.969 16.338 1.00 85.25 144 GLU A O 1
ATOM 1061 N N . ARG A 1 145 ? 19.268 -5.842 16.880 1.00 86.56 145 ARG A N 1
ATOM 1062 C CA . ARG A 1 145 ? 18.053 -5.173 17.389 1.00 86.56 145 ARG A CA 1
ATOM 1063 C C . ARG A 1 145 ? 17.320 -4.319 16.346 1.00 86.56 145 ARG A C 1
ATOM 1065 O O . ARG A 1 145 ? 16.653 -3.351 16.715 1.00 86.56 145 ARG A O 1
ATOM 1072 N N . ALA A 1 146 ? 17.432 -4.642 15.056 1.00 90.94 146 ALA A N 1
ATOM 1073 C CA . ALA A 1 146 ? 16.629 -3.991 14.026 1.00 90.94 146 ALA A CA 1
ATOM 1074 C C . ALA A 1 146 ? 15.133 -4.056 14.382 1.00 90.94 146 ALA A C 1
ATOM 1076 O O . ALA A 1 146 ? 14.586 -5.118 14.674 1.00 90.94 146 ALA A O 1
ATOM 1077 N N . VAL A 1 147 ? 14.474 -2.898 14.357 1.00 92.31 147 VAL A N 1
ATOM 1078 C CA . VAL A 1 147 ? 13.068 -2.761 14.775 1.00 92.31 147 VAL A CA 1
ATOM 1079 C C . VAL A 1 147 ? 12.126 -3.370 13.760 1.00 92.31 147 VAL A C 1
ATOM 1081 O O . VAL A 1 147 ? 11.096 -3.929 14.118 1.00 92.31 147 VAL A O 1
ATOM 1084 N N . ALA A 1 148 ? 12.458 -3.159 12.494 1.00 93.81 148 ALA A N 1
ATOM 1085 C CA . ALA A 1 148 ? 11.753 -3.664 11.341 1.00 93.81 148 ALA A CA 1
ATOM 1086 C C . ALA A 1 148 ? 12.666 -3.550 10.122 1.00 93.81 148 ALA A C 1
ATOM 1088 O O . ALA A 1 148 ? 13.609 -2.742 10.097 1.00 93.81 148 ALA A O 1
ATOM 1089 N N . VAL A 1 149 ? 12.330 -4.320 9.098 1.00 94.12 149 VAL A N 1
ATOM 1090 C CA . VAL A 1 149 ? 12.894 -4.190 7.759 1.00 94.12 149 VAL A CA 1
ATOM 1091 C C . VAL A 1 149 ? 11.843 -3.549 6.874 1.00 94.12 149 VAL A C 1
ATOM 1093 O O . VAL A 1 149 ? 10.709 -4.019 6.818 1.00 94.12 149 VAL A O 1
ATOM 1096 N N . VAL A 1 150 ? 12.210 -2.471 6.191 1.00 95.06 150 VAL A N 1
ATOM 1097 C CA . VAL A 1 150 ? 11.365 -1.844 5.180 1.00 95.06 150 VAL A CA 1
ATOM 1098 C C . VAL A 1 150 ? 11.884 -2.230 3.806 1.00 95.06 150 VAL A C 1
ATOM 1100 O O . VAL A 1 150 ? 13.066 -2.028 3.521 1.00 95.06 150 VAL A O 1
ATOM 1103 N N . VAL A 1 151 ? 11.012 -2.762 2.956 1.00 92.38 151 VAL A N 1
ATOM 1104 C CA . VAL A 1 151 ? 11.377 -3.304 1.642 1.00 92.38 151 VAL A CA 1
ATOM 1105 C C . VAL A 1 151 ? 10.403 -2.871 0.555 1.00 92.38 151 VAL A C 1
ATOM 1107 O O . VAL A 1 151 ? 9.240 -2.558 0.819 1.00 92.38 151 VAL A O 1
ATOM 1110 N N . ASP A 1 152 ? 10.881 -2.891 -0.687 1.00 88.69 152 ASP A N 1
ATOM 1111 C CA . ASP A 1 152 ? 9.989 -2.852 -1.843 1.00 88.69 152 ASP A CA 1
ATOM 1112 C C . ASP A 1 152 ? 9.195 -4.166 -1.937 1.00 88.69 152 ASP A C 1
ATOM 1114 O O . ASP A 1 152 ? 9.657 -5.224 -1.508 1.00 88.69 152 ASP A O 1
ATOM 1118 N N . ALA A 1 153 ? 8.007 -4.117 -2.529 1.00 88.25 153 ALA A N 1
ATOM 1119 C CA . ALA A 1 153 ? 7.071 -5.236 -2.551 1.00 88.25 153 ALA A CA 1
ATOM 1120 C C . ALA A 1 153 ? 7.631 -6.484 -3.239 1.00 88.25 153 ALA A C 1
ATOM 1122 O O . ALA A 1 153 ? 7.534 -7.576 -2.689 1.00 88.25 153 ALA A O 1
ATOM 1123 N N . GLU A 1 154 ? 8.279 -6.339 -4.395 1.00 85.38 154 GLU A N 1
ATOM 1124 C CA . GLU A 1 154 ? 8.851 -7.488 -5.111 1.00 85.38 154 GLU A CA 1
ATOM 1125 C C . GLU A 1 154 ? 10.031 -8.131 -4.372 1.00 85.38 154 GLU A C 1
ATOM 1127 O O . GLU A 1 154 ? 10.286 -9.316 -4.555 1.00 85.38 154 GLU A O 1
ATOM 1132 N N . ALA A 1 155 ? 10.711 -7.396 -3.484 1.00 85.38 155 ALA A N 1
ATOM 1133 C CA . ALA A 1 155 ? 11.787 -7.969 -2.680 1.00 85.38 155 ALA A CA 1
ATOM 1134 C C . ALA A 1 155 ? 11.264 -8.982 -1.646 1.00 85.38 155 ALA A C 1
ATOM 1136 O O . ALA A 1 155 ? 12.051 -9.769 -1.128 1.00 85.38 155 ALA A O 1
ATOM 1137 N N . CYS A 1 156 ? 9.954 -8.995 -1.358 1.00 82.50 156 CYS A N 1
ATOM 1138 C CA . CYS A 1 156 ? 9.353 -9.904 -0.381 1.00 82.50 156 CYS A CA 1
ATOM 1139 C C . CYS A 1 156 ? 9.493 -11.380 -0.760 1.00 82.50 156 CYS A C 1
ATOM 1141 O O . CYS A 1 156 ? 9.603 -12.211 0.137 1.00 82.50 156 CYS A O 1
ATOM 1143 N N . ALA A 1 157 ? 9.533 -11.702 -2.057 1.00 78.94 157 ALA A N 1
ATOM 1144 C CA . ALA A 1 157 ? 9.695 -13.077 -2.533 1.00 78.94 157 ALA A CA 1
ATOM 1145 C C . ALA A 1 157 ? 11.032 -13.702 -2.094 1.00 78.94 157 ALA A C 1
ATOM 1147 O O . ALA A 1 157 ? 11.109 -14.902 -1.828 1.00 78.94 157 ALA A O 1
ATOM 1148 N N . ASP A 1 158 ? 12.068 -12.873 -1.958 1.00 78.25 158 ASP A N 1
ATOM 1149 C CA . ASP A 1 158 ? 13.423 -13.306 -1.620 1.00 78.25 158 ASP A CA 1
ATOM 1150 C C . ASP A 1 158 ? 13.720 -13.215 -0.114 1.00 78.25 158 ASP A C 1
ATOM 1152 O O . ASP A 1 158 ? 14.791 -13.627 0.348 1.00 78.25 158 ASP A O 1
ATOM 1156 N N . LEU A 1 159 ? 12.783 -12.690 0.686 1.00 80.69 159 LEU A N 1
ATOM 1157 C CA . LEU A 1 159 ? 12.978 -12.532 2.122 1.00 80.69 159 LEU A CA 1
ATOM 1158 C C . LEU A 1 159 ? 12.880 -13.870 2.847 1.00 80.69 159 LEU A C 1
ATOM 1160 O O . LEU A 1 159 ? 11.817 -14.468 2.997 1.00 80.69 159 LEU A O 1
ATOM 1164 N N . ARG A 1 160 ? 14.012 -14.291 3.405 1.00 69.25 160 ARG A N 1
ATOM 1165 C CA . ARG A 1 160 ? 14.106 -15.379 4.382 1.00 69.25 160 ARG A CA 1
ATOM 1166 C C . ARG A 1 160 ? 14.388 -14.799 5.760 1.00 69.25 160 ARG A C 1
ATOM 1168 O O . ARG A 1 160 ? 15.464 -14.995 6.315 1.00 69.25 160 ARG A O 1
ATOM 1175 N N . LEU A 1 161 ? 13.444 -14.020 6.274 1.00 63.56 161 LEU A N 1
ATOM 1176 C CA . LEU A 1 161 ? 13.553 -13.437 7.607 1.00 63.56 161 LEU A CA 1
ATOM 1177 C C . LEU A 1 161 ? 12.920 -14.372 8.645 1.00 63.56 161 LEU A C 1
ATOM 1179 O O . LEU A 1 161 ? 11.902 -15.012 8.383 1.00 63.56 161 LEU A O 1
ATOM 1183 N N . GLY A 1 162 ? 13.555 -14.474 9.815 1.00 59.31 162 GLY A N 1
ATOM 1184 C CA . GLY A 1 162 ? 12.954 -15.121 10.982 1.00 59.31 162 GLY A CA 1
ATOM 1185 C C . GLY A 1 162 ? 11.702 -14.365 11.441 1.00 59.31 162 GLY A C 1
ATOM 1186 O O . GLY A 1 162 ? 11.545 -13.185 11.139 1.00 59.31 162 GLY A O 1
ATOM 1187 N N . GLN A 1 163 ? 10.813 -15.032 12.182 1.00 61.12 163 GLN A N 1
ATOM 1188 C CA . GLN A 1 163 ? 9.496 -14.481 12.549 1.00 61.12 163 GLN A CA 1
ATOM 1189 C C . GLN A 1 163 ? 9.545 -13.261 13.496 1.00 61.12 163 GLN A C 1
ATOM 1191 O O . GLN A 1 163 ? 8.530 -12.591 13.695 1.00 61.12 163 GLN A O 1
ATOM 1196 N N . ASP A 1 164 ? 10.704 -12.940 14.073 1.00 77.19 164 ASP A N 1
ATOM 1197 C CA . ASP A 1 164 ? 10.789 -11.961 15.160 1.00 77.19 164 ASP A CA 1
ATOM 1198 C C . ASP A 1 164 ? 10.777 -10.504 14.671 1.00 77.19 164 ASP A C 1
ATOM 1200 O O . ASP A 1 164 ? 10.080 -9.656 15.247 1.00 77.19 164 ASP A O 1
ATOM 1204 N N . THR A 1 165 ? 11.482 -10.197 13.577 1.00 88.50 165 THR A N 1
ATOM 1205 C CA . THR A 1 165 ? 11.601 -8.825 13.060 1.00 88.50 165 THR A CA 1
ATOM 1206 C C . THR A 1 165 ? 10.462 -8.504 12.086 1.00 88.50 165 THR A C 1
ATOM 1208 O O . THR A 1 165 ? 10.366 -9.154 11.048 1.00 88.50 165 THR A O 1
ATOM 1211 N N . PRO A 1 166 ? 9.622 -7.487 12.368 1.00 92.56 166 PRO A N 1
ATOM 1212 C CA . PRO A 1 166 ? 8.568 -7.068 11.458 1.00 92.56 166 PRO A CA 1
ATOM 1213 C C . PRO A 1 166 ? 9.080 -6.666 10.069 1.00 92.56 166 PRO A C 1
ATOM 1215 O O . PRO A 1 166 ? 10.083 -5.955 9.947 1.00 92.56 166 PRO A O 1
ATOM 1218 N N . VAL A 1 167 ? 8.329 -7.025 9.034 1.00 94.38 167 VAL A N 1
ATOM 1219 C CA . VAL A 1 167 ? 8.539 -6.606 7.646 1.00 94.38 167 VAL A CA 1
ATOM 1220 C C . VAL A 1 167 ? 7.475 -5.588 7.250 1.00 94.38 167 VAL A C 1
ATOM 1222 O O . VAL A 1 167 ? 6.275 -5.858 7.329 1.00 94.38 167 VAL A O 1
ATOM 1225 N N . PHE A 1 168 ? 7.914 -4.412 6.804 1.00 96.00 168 PHE A N 1
ATOM 1226 C CA . PHE A 1 168 ? 7.052 -3.361 6.274 1.00 96.00 168 PHE A CA 1
ATOM 1227 C C . PHE A 1 168 ? 7.299 -3.176 4.775 1.00 96.00 168 PHE A C 1
ATOM 1229 O O . PHE A 1 168 ? 8.381 -2.791 4.340 1.00 96.00 168 PHE A O 1
ATOM 1236 N N . VAL A 1 169 ? 6.264 -3.421 3.984 1.00 94.38 169 VAL A N 1
ATOM 1237 C CA . VAL A 1 169 ? 6.283 -3.290 2.534 1.00 94.38 169 VAL A CA 1
ATOM 1238 C C . VAL A 1 169 ? 5.822 -1.906 2.076 1.00 94.38 169 VAL A C 1
ATOM 1240 O O . VAL A 1 169 ? 4.737 -1.422 2.430 1.00 94.38 169 VAL A O 1
ATOM 1243 N N . ASP A 1 170 ? 6.629 -1.286 1.217 1.00 92.38 170 ASP A N 1
ATOM 1244 C CA . ASP A 1 170 ? 6.233 -0.127 0.416 1.00 92.38 170 ASP A CA 1
ATOM 1245 C C . ASP A 1 170 ? 5.386 -0.585 -0.779 1.00 92.38 170 ASP A C 1
ATOM 1247 O O . ASP A 1 170 ? 5.915 -0.865 -1.855 1.00 92.38 170 ASP A O 1
ATOM 1251 N N . GLY A 1 171 ? 4.065 -0.691 -0.627 1.00 87.75 171 GLY A N 1
ATOM 1252 C CA . GLY A 1 171 ? 3.205 -1.204 -1.701 1.00 87.75 171 GLY A CA 1
ATOM 1253 C C . GLY A 1 171 ? 3.163 -0.294 -2.930 1.00 87.75 171 GLY A C 1
ATOM 1254 O O . GLY A 1 171 ? 2.872 -0.764 -4.031 1.00 87.75 171 GLY A O 1
ATOM 1255 N N . ALA A 1 172 ? 3.519 0.991 -2.801 1.00 83.75 172 ALA A N 1
ATOM 1256 C CA . ALA A 1 172 ? 3.652 1.893 -3.950 1.00 83.75 172 ALA A CA 1
ATOM 1257 C C . ALA A 1 172 ? 4.731 1.418 -4.940 1.00 83.75 172 ALA A C 1
ATOM 1259 O O . ALA A 1 172 ? 4.608 1.664 -6.139 1.00 83.75 172 ALA A O 1
ATOM 1260 N N . SER A 1 173 ? 5.746 0.687 -4.461 1.00 83.75 173 SER A N 1
ATOM 1261 C CA . SER A 1 173 ? 6.805 0.121 -5.307 1.00 83.75 173 SER A CA 1
ATOM 1262 C C . SER A 1 173 ? 6.315 -0.986 -6.252 1.00 83.75 173 SER A C 1
ATOM 1264 O O . SER A 1 173 ? 6.903 -1.166 -7.312 1.00 83.75 173 SER A O 1
ATOM 1266 N N . ALA A 1 174 ? 5.227 -1.695 -5.920 1.00 81.69 174 ALA A N 1
ATOM 1267 C CA . ALA A 1 174 ? 4.646 -2.713 -6.802 1.00 81.69 174 ALA A CA 1
ATOM 1268 C C . ALA A 1 174 ? 3.856 -2.094 -7.964 1.00 81.69 174 ALA A C 1
ATOM 1270 O O . ALA A 1 174 ? 3.739 -2.691 -9.036 1.00 81.69 174 ALA A O 1
ATOM 1271 N N . GLY A 1 175 ? 3.262 -0.917 -7.735 1.00 84.25 175 GLY A N 1
ATOM 1272 C CA . GLY A 1 175 ? 2.245 -0.346 -8.615 1.00 84.25 175 GLY A CA 1
ATOM 1273 C C . GLY A 1 175 ? 1.151 -1.377 -8.950 1.00 84.25 175 GLY A C 1
ATOM 1274 O O . GLY A 1 175 ? 0.633 -2.025 -8.035 1.00 84.25 175 GLY A O 1
ATOM 1275 N N . PRO A 1 176 ? 0.822 -1.596 -10.236 1.00 83.50 176 PRO A N 1
ATOM 1276 C CA . PRO A 1 176 ? -0.213 -2.547 -10.643 1.00 83.50 176 PRO A CA 1
ATOM 1277 C C . PRO A 1 176 ? 0.157 -4.017 -10.395 1.00 83.50 176 PRO A C 1
ATOM 1279 O O . PRO A 1 176 ? -0.708 -4.875 -10.533 1.00 83.50 176 PRO A O 1
ATOM 1282 N N . LEU A 1 177 ? 1.408 -4.333 -10.034 1.00 85.88 177 LEU A N 1
ATOM 1283 C CA . LEU A 1 177 ? 1.852 -5.710 -9.787 1.00 85.88 177 LEU A CA 1
ATOM 1284 C C . LEU A 1 177 ? 1.494 -6.231 -8.394 1.00 85.88 177 LEU A C 1
ATOM 1286 O O . LEU A 1 177 ? 1.664 -7.420 -8.142 1.00 85.88 177 LEU A O 1
ATOM 1290 N N . LEU A 1 178 ? 0.981 -5.383 -7.495 1.00 86.31 178 LEU A N 1
ATOM 1291 C CA . LEU A 1 178 ? 0.657 -5.778 -6.120 1.00 86.31 178 LEU A CA 1
ATOM 1292 C C . LEU A 1 178 ? -0.199 -7.063 -6.033 1.00 86.31 178 LEU A C 1
ATOM 1294 O O . LEU A 1 178 ? 0.160 -7.931 -5.238 1.00 86.31 178 LEU A O 1
ATOM 1298 N N . PRO A 1 179 ? -1.257 -7.261 -6.854 1.00 86.56 179 PRO A N 1
ATOM 1299 C CA . PRO A 1 179 ? -2.061 -8.484 -6.799 1.00 86.56 179 PRO A CA 1
ATOM 1300 C C . PRO A 1 179 ? -1.280 -9.763 -7.144 1.00 86.56 179 PRO A C 1
ATOM 1302 O O . PRO A 1 179 ? -1.638 -10.841 -6.683 1.00 86.56 179 PRO A O 1
ATOM 1305 N N . ALA A 1 180 ? -0.204 -9.666 -7.931 1.00 86.75 180 ALA A N 1
ATOM 1306 C CA . ALA A 1 180 ? 0.640 -10.815 -8.267 1.00 86.75 180 ALA A CA 1
ATOM 1307 C C . ALA A 1 180 ? 1.489 -11.296 -7.081 1.00 86.75 180 ALA A C 1
ATOM 1309 O O . ALA A 1 180 ? 1.909 -12.446 -7.062 1.00 86.75 180 ALA A O 1
ATOM 1310 N N . LEU A 1 181 ? 1.729 -10.411 -6.108 1.00 87.19 181 LEU A N 1
ATOM 1311 C CA . LEU A 1 181 ? 2.586 -10.641 -4.941 1.00 87.19 181 LEU A CA 1
ATOM 1312 C C . LEU A 1 181 ? 1.792 -11.106 -3.712 1.00 87.19 181 LEU A C 1
ATOM 1314 O O . LEU A 1 181 ? 2.337 -11.210 -2.616 1.00 87.19 181 LEU A O 1
ATOM 1318 N N . MET A 1 182 ? 0.483 -11.335 -3.859 1.00 82.56 182 MET A N 1
ATOM 1319 C CA . MET A 1 182 ? -0.399 -11.704 -2.749 1.00 82.56 182 MET A CA 1
ATOM 1320 C C . MET A 1 182 ? 0.127 -12.864 -1.884 1.00 82.56 182 MET A C 1
ATOM 1322 O O . MET A 1 182 ? 0.110 -12.713 -0.661 1.00 82.56 182 MET A O 1
ATOM 1326 N N . PRO A 1 183 ? 0.617 -13.992 -2.443 1.00 82.31 183 PRO A N 1
ATOM 1327 C CA . PRO A 1 183 ? 1.116 -15.108 -1.632 1.00 82.31 183 PRO A CA 1
ATOM 1328 C C . PRO A 1 183 ? 2.271 -14.727 -0.694 1.00 82.31 183 PRO A C 1
ATOM 1330 O O . PRO A 1 183 ? 2.380 -15.259 0.417 1.00 82.31 183 PRO A O 1
ATOM 1333 N N . GLU A 1 184 ? 3.128 -13.808 -1.128 1.00 85.19 184 GLU A N 1
ATOM 1334 C CA . GLU A 1 184 ? 4.266 -13.289 -0.374 1.00 85.19 184 GLU A CA 1
ATOM 1335 C C . GLU A 1 184 ? 3.815 -12.232 0.642 1.00 85.19 184 GLU A C 1
ATOM 1337 O O . GLU A 1 184 ? 4.264 -12.238 1.790 1.00 85.19 184 GLU A O 1
ATOM 1342 N N . LEU A 1 185 ? 2.881 -11.362 0.251 1.00 83.12 185 LEU A N 1
ATOM 1343 C CA . LEU A 1 185 ? 2.356 -10.277 1.084 1.00 83.12 185 LEU A CA 1
ATOM 1344 C C . LEU A 1 185 ? 1.601 -10.778 2.326 1.00 83.12 185 LEU A C 1
ATOM 1346 O O . LEU A 1 185 ? 1.642 -10.119 3.364 1.00 83.12 185 LEU A O 1
ATOM 1350 N N . CYS A 1 186 ? 0.996 -11.967 2.277 1.00 80.12 186 CYS A N 1
ATOM 1351 C CA . CYS A 1 186 ? 0.382 -12.607 3.450 1.00 80.12 186 CYS A CA 1
ATOM 1352 C C . CYS A 1 186 ? 1.374 -12.870 4.600 1.00 80.12 186 CYS A C 1
ATOM 1354 O O . CYS A 1 186 ? 0.959 -13.123 5.729 1.00 80.12 186 CYS A O 1
ATOM 1356 N N . ARG A 1 187 ? 2.683 -12.875 4.320 1.00 84.38 187 ARG A N 1
ATOM 1357 C CA . ARG A 1 187 ? 3.737 -13.207 5.294 1.00 84.38 187 ARG A CA 1
ATOM 1358 C C . ARG A 1 187 ? 4.381 -11.978 5.930 1.00 84.38 187 ARG A C 1
ATOM 1360 O O . ARG A 1 187 ? 5.233 -12.142 6.799 1.00 84.38 187 ARG A O 1
ATOM 1367 N N . VAL A 1 188 ? 4.019 -10.776 5.482 1.00 92.19 188 VAL A N 1
ATOM 1368 C CA . VAL A 1 188 ? 4.585 -9.522 5.992 1.00 92.19 188 VAL A CA 1
ATOM 1369 C C . VAL A 1 188 ? 3.687 -8.897 7.054 1.00 92.19 188 VAL A C 1
ATOM 1371 O O . VAL A 1 188 ? 2.516 -9.252 7.189 1.00 92.19 188 VAL A O 1
ATOM 1374 N N . ASP A 1 189 ? 4.223 -7.943 7.811 1.00 94.81 189 ASP A N 1
ATOM 1375 C CA . ASP A 1 189 ? 3.526 -7.394 8.969 1.00 94.81 189 ASP A CA 1
ATOM 1376 C C . ASP A 1 189 ? 2.748 -6.115 8.670 1.00 94.81 189 ASP A C 1
ATOM 1378 O O . ASP A 1 189 ? 1.722 -5.871 9.310 1.00 94.81 189 ASP A O 1
ATOM 1382 N N . LEU A 1 190 ? 3.248 -5.295 7.741 1.00 96.81 190 LEU A N 1
ATOM 1383 C CA . LEU A 1 190 ? 2.629 -4.047 7.297 1.00 96.81 190 LEU A CA 1
ATOM 1384 C C . LEU A 1 190 ? 2.763 -3.879 5.790 1.00 96.81 190 LEU A C 1
ATOM 1386 O O . LEU A 1 190 ? 3.819 -4.155 5.219 1.00 96.81 190 LEU A O 1
ATOM 1390 N N . ILE A 1 191 ? 1.731 -3.322 5.162 1.00 96.00 191 ILE A N 1
ATOM 1391 C CA . ILE A 1 191 ? 1.755 -2.930 3.751 1.00 96.00 191 ILE A CA 1
ATOM 1392 C C . ILE A 1 191 ? 1.130 -1.545 3.630 1.00 96.00 191 ILE A C 1
ATOM 1394 O O . ILE A 1 191 ? -0.014 -1.327 4.030 1.00 96.00 191 ILE A O 1
ATOM 1398 N N . SER A 1 192 ? 1.881 -0.600 3.072 1.00 95.25 192 SER A N 1
ATOM 1399 C CA . SER A 1 192 ? 1.338 0.707 2.693 1.00 95.25 192 SER A CA 1
ATOM 1400 C C . SER A 1 192 ? 0.736 0.623 1.293 1.00 95.25 192 SER A C 1
ATOM 1402 O O . SER A 1 192 ? 1.375 0.122 0.373 1.00 95.25 192 SER A O 1
ATOM 1404 N N . LEU A 1 193 ? -0.496 1.096 1.132 1.00 92.94 193 LEU A N 1
ATOM 1405 C CA . LEU A 1 193 ? -1.252 1.050 -0.118 1.00 92.94 193 LEU A CA 1
ATOM 1406 C C . LEU A 1 193 ? -1.457 2.478 -0.632 1.00 92.94 193 LEU A C 1
ATOM 1408 O O . LEU A 1 193 ? -1.820 3.370 0.130 1.00 92.94 193 LEU A O 1
ATOM 1412 N N . ASP A 1 194 ? -1.225 2.680 -1.923 1.00 89.81 194 ASP A N 1
ATOM 1413 C CA . ASP A 1 194 ? -1.341 3.942 -2.655 1.00 89.81 194 ASP A CA 1
ATOM 1414 C C . ASP A 1 194 ? -2.267 3.754 -3.861 1.00 89.81 194 ASP A C 1
ATOM 1416 O O . ASP A 1 194 ? -1.868 3.261 -4.922 1.00 89.81 194 ASP A O 1
ATOM 1420 N N . PHE A 1 195 ? -3.521 4.174 -3.714 1.00 89.75 195 PHE A N 1
ATOM 1421 C CA . PHE A 1 195 ? -4.558 3.852 -4.690 1.00 89.75 195 PHE A CA 1
ATOM 1422 C C . PHE A 1 195 ? -4.312 4.470 -6.068 1.00 89.75 195 PHE A C 1
ATOM 1424 O O . PHE A 1 195 ? -4.792 3.935 -7.071 1.00 89.75 195 PHE A O 1
ATOM 1431 N N . ALA A 1 196 ? -3.543 5.559 -6.142 1.00 82.62 196 ALA A N 1
ATOM 1432 C CA . ALA A 1 196 ? -3.123 6.127 -7.417 1.00 82.62 196 ALA A CA 1
ATOM 1433 C C . ALA A 1 196 ? -2.141 5.192 -8.139 1.00 82.62 196 ALA A C 1
ATOM 1435 O O . ALA A 1 196 ? -2.278 4.970 -9.336 1.00 82.62 196 ALA A O 1
ATOM 1436 N N . ALA A 1 197 ? -1.187 4.606 -7.412 1.00 80.06 197 ALA A N 1
ATOM 1437 C CA . ALA A 1 197 ? -0.161 3.745 -7.990 1.00 80.06 197 ALA A CA 1
ATOM 1438 C C . ALA A 1 197 ? -0.666 2.337 -8.339 1.00 80.06 197 ALA A C 1
ATOM 1440 O O . ALA A 1 197 ? -0.174 1.749 -9.301 1.00 80.06 197 ALA A O 1
ATOM 1441 N N . GLN A 1 198 ? -1.590 1.771 -7.554 1.00 84.31 198 GLN A N 1
ATOM 1442 C CA . GLN A 1 198 ? -2.051 0.388 -7.761 1.00 84.31 198 GLN A CA 1
ATOM 1443 C C . GLN A 1 198 ? -3.340 0.269 -8.575 1.00 84.31 198 GLN A C 1
ATOM 1445 O O . GLN A 1 198 ? -3.547 -0.751 -9.232 1.00 84.31 198 GLN A O 1
ATOM 1450 N N . PHE A 1 199 ? -4.207 1.283 -8.539 1.00 83.12 199 PHE A N 1
ATOM 1451 C CA . PHE A 1 199 ? -5.543 1.203 -9.137 1.00 83.12 199 PHE A CA 1
ATOM 1452 C C . PHE A 1 199 ? -5.832 2.332 -10.144 1.00 83.12 199 PHE A C 1
ATOM 1454 O O . PHE A 1 199 ? -6.926 2.373 -10.702 1.00 83.12 199 PHE A O 1
ATOM 1461 N N . ASP A 1 200 ? -4.889 3.242 -10.401 1.00 78.00 200 ASP A N 1
ATOM 1462 C CA . ASP A 1 200 ? -5.078 4.495 -11.162 1.00 78.00 200 ASP A CA 1
ATOM 1463 C C . ASP A 1 200 ? -6.243 5.336 -10.643 1.00 78.00 200 ASP A C 1
ATOM 1465 O O . ASP A 1 200 ? -7.046 5.878 -11.409 1.00 78.00 200 ASP A O 1
ATOM 1469 N N . CYS A 1 201 ? -6.395 5.407 -9.324 1.00 79.50 201 CYS A N 1
ATOM 1470 C CA . CYS A 1 201 ? -7.438 6.252 -8.770 1.00 79.50 201 CYS A CA 1
ATOM 1471 C C . CYS A 1 201 ? -7.116 7.722 -9.066 1.00 79.50 201 CYS A C 1
ATOM 1473 O O . CYS A 1 201 ? -6.020 8.185 -8.727 1.00 79.50 201 CYS A O 1
ATOM 1475 N N . PRO A 1 202 ? -8.054 8.480 -9.661 1.00 69.25 202 PRO A N 1
ATOM 1476 C CA . PRO A 1 202 ? -7.868 9.907 -9.839 1.00 69.25 202 PRO A CA 1
ATOM 1477 C C . PRO A 1 202 ? -7.880 10.617 -8.483 1.00 69.25 202 PRO A C 1
ATOM 1479 O O . PRO A 1 202 ? -8.334 10.086 -7.466 1.00 69.25 202 PRO A O 1
ATOM 1482 N N . ALA A 1 203 ? -7.429 11.872 -8.484 1.00 63.28 203 ALA A N 1
ATOM 1483 C CA . ALA A 1 203 ? -7.578 12.746 -7.330 1.00 63.28 203 ALA A CA 1
ATOM 1484 C C . ALA A 1 203 ? -9.060 12.830 -6.871 1.00 63.28 203 ALA A C 1
ATOM 1486 O O . ALA A 1 203 ? -9.968 12.803 -7.707 1.00 63.28 203 ALA A O 1
ATOM 1487 N N . PRO A 1 204 ? -9.326 12.998 -5.561 1.00 67.88 204 PRO A N 1
ATOM 1488 C CA . PRO A 1 204 ? -8.352 13.260 -4.500 1.00 67.88 204 PRO A CA 1
ATOM 1489 C C . PRO A 1 204 ? -7.619 11.988 -4.042 1.00 67.88 204 PRO A C 1
ATOM 1491 O O . PRO A 1 204 ? -8.211 10.916 -3.981 1.00 67.88 204 PRO A O 1
ATOM 1494 N N . ALA A 1 205 ? -6.325 12.127 -3.726 1.00 74.12 205 ALA A N 1
ATOM 1495 C CA . ALA A 1 205 ? -5.469 11.011 -3.322 1.00 74.12 205 ALA A CA 1
ATOM 1496 C C . ALA A 1 205 ? -6.028 10.300 -2.084 1.00 74.12 205 ALA A C 1
ATOM 1498 O O . ALA A 1 205 ? -6.564 10.944 -1.186 1.00 74.12 205 ALA A O 1
ATOM 1499 N N . ALA A 1 206 ? -5.904 8.981 -2.050 1.00 86.50 206 ALA A N 1
ATOM 1500 C CA . ALA A 1 206 ? -6.294 8.166 -0.917 1.00 86.50 206 ALA A CA 1
ATOM 1501 C C . ALA A 1 206 ? -5.341 6.977 -0.797 1.00 86.50 206 ALA A C 1
ATOM 1503 O O . ALA A 1 206 ? -4.756 6.522 -1.785 1.00 86.50 206 ALA A O 1
ATOM 1504 N N . ALA A 1 207 ? -5.166 6.512 0.430 1.00 93.62 207 ALA A N 1
ATOM 1505 C CA . ALA A 1 207 ? -4.236 5.457 0.762 1.00 93.62 207 ALA A CA 1
ATOM 1506 C C . ALA A 1 207 ? -4.816 4.583 1.870 1.00 93.62 207 ALA A C 1
ATOM 1508 O O . ALA A 1 207 ? -5.812 4.914 2.514 1.00 93.62 207 ALA A O 1
ATOM 1509 N N . ALA A 1 208 ? -4.165 3.457 2.107 1.00 95.44 208 ALA A N 1
ATOM 1510 C CA . ALA A 1 208 ? -4.495 2.599 3.227 1.00 95.44 208 ALA A CA 1
ATOM 1511 C C . ALA A 1 208 ? -3.236 1.984 3.822 1.00 95.44 208 ALA A C 1
ATOM 1513 O O . ALA A 1 208 ? -2.161 1.992 3.220 1.00 95.44 208 ALA A O 1
ATO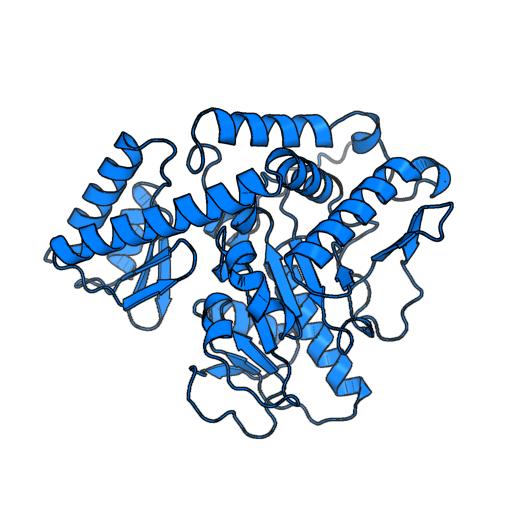M 1514 N N . ILE A 1 209 ? -3.380 1.446 5.024 1.00 96.81 209 ILE A N 1
ATOM 1515 C CA . ILE A 1 209 ? -2.364 0.604 5.634 1.00 96.81 209 ILE A CA 1
ATOM 1516 C C . ILE A 1 209 ? -2.990 -0.714 6.063 1.00 96.81 209 ILE A C 1
ATOM 1518 O O . ILE A 1 209 ? -3.965 -0.733 6.812 1.00 96.81 209 ILE A O 1
ATOM 1522 N N . ALA A 1 210 ? -2.433 -1.803 5.553 1.00 96.56 210 ALA A N 1
ATOM 1523 C CA . ALA A 1 210 ? -2.810 -3.159 5.906 1.00 96.56 210 ALA A CA 1
ATOM 1524 C C . ALA A 1 210 ? -1.838 -3.696 6.956 1.00 96.56 210 ALA A C 1
ATOM 1526 O O . ALA A 1 210 ? -0.639 -3.409 6.886 1.00 96.56 210 ALA A O 1
ATOM 1527 N N . ALA A 1 211 ? -2.349 -4.436 7.935 1.00 96.88 211 ALA A N 1
ATOM 1528 C CA . ALA A 1 211 ? -1.558 -4.914 9.057 1.00 96.88 211 ALA A CA 1
ATOM 1529 C C . ALA A 1 211 ? -1.913 -6.343 9.459 1.00 96.88 211 ALA A C 1
ATOM 1531 O O . ALA A 1 211 ? -3.085 -6.713 9.535 1.00 96.88 211 ALA A O 1
ATOM 1532 N N . SER A 1 212 ? -0.869 -7.095 9.795 1.00 95.00 212 SER A N 1
ATOM 1533 C CA . SER A 1 212 ? -0.955 -8.437 10.373 1.00 95.00 212 SER A CA 1
ATOM 1534 C C . SER A 1 212 ? -1.583 -8.406 11.762 1.00 95.00 212 SER A C 1
ATOM 1536 O O . SER A 1 212 ? -1.636 -7.359 12.410 1.00 95.00 212 SER A O 1
ATOM 1538 N N . GLU A 1 213 ? -1.982 -9.568 12.282 1.00 93.25 213 GLU A N 1
ATOM 1539 C CA . GLU A 1 213 ? -2.587 -9.684 13.618 1.00 93.25 213 GLU A CA 1
ATOM 1540 C C . GLU A 1 213 ? -1.727 -9.041 14.716 1.00 93.25 213 GLU A C 1
ATOM 1542 O O . GLU A 1 213 ? -2.245 -8.382 15.618 1.00 93.25 213 GLU A O 1
ATOM 1547 N N . ARG A 1 214 ? -0.395 -9.156 14.618 1.00 92.31 214 ARG A N 1
ATOM 1548 C CA . ARG A 1 214 ? 0.524 -8.592 15.619 1.00 92.31 214 ARG A CA 1
ATOM 1549 C C . ARG A 1 214 ? 0.631 -7.070 15.591 1.00 92.31 214 ARG A C 1
ATOM 1551 O O . ARG A 1 214 ? 1.098 -6.493 16.574 1.00 92.31 214 ARG A O 1
ATOM 1558 N N . LEU A 1 215 ? 0.245 -6.416 14.495 1.00 95.31 215 LEU A N 1
ATOM 1559 C CA . LEU A 1 215 ? 0.297 -4.956 14.354 1.00 95.31 215 LEU A CA 1
ATOM 1560 C C . LEU A 1 215 ? -1.074 -4.295 14.200 1.00 95.31 215 LEU A C 1
ATOM 1562 O O . LEU A 1 215 ? -1.183 -3.086 14.420 1.00 95.31 215 LEU A O 1
ATOM 1566 N N . ALA A 1 216 ? -2.122 -5.071 13.931 1.00 95.00 216 ALA A N 1
ATOM 1567 C CA . ALA A 1 216 ? -3.498 -4.608 13.878 1.00 95.00 216 ALA A CA 1
ATOM 1568 C C . ALA A 1 216 ? -3.904 -3.766 15.108 1.00 95.00 216 ALA A C 1
ATOM 1570 O O . ALA A 1 216 ? -4.455 -2.682 14.905 1.00 95.00 216 ALA A O 1
ATOM 1571 N N . PRO A 1 217 ? -3.548 -4.120 16.370 1.00 94.69 217 PRO A N 1
ATOM 1572 C CA . PRO A 1 217 ? -3.883 -3.314 17.550 1.00 94.69 217 PRO A CA 1
ATOM 1573 C C . PRO A 1 217 ? -3.458 -1.841 17.490 1.00 94.69 217 PRO A C 1
ATOM 1575 O O . PRO A 1 217 ? -4.072 -1.009 18.162 1.00 94.69 217 PRO A O 1
ATOM 1578 N N . TYR A 1 218 ? -2.432 -1.518 16.700 1.00 96.12 218 TYR A N 1
ATOM 1579 C CA . TYR A 1 218 ? -1.863 -0.175 16.599 1.00 96.12 218 TYR A CA 1
ATOM 1580 C C . TYR A 1 218 ? -2.407 0.628 15.409 1.00 96.12 218 TYR A C 1
ATOM 1582 O O . TYR A 1 218 ? -2.034 1.791 15.272 1.00 96.12 218 TYR A O 1
ATOM 1590 N N . LEU A 1 219 ? -3.282 0.057 14.568 1.00 95.81 219 LEU A N 1
ATOM 1591 C CA . LEU A 1 219 ? -3.806 0.704 13.356 1.00 95.81 219 LEU A CA 1
ATOM 1592 C C . LEU A 1 219 ? -4.367 2.112 13.624 1.00 95.81 219 LEU A C 1
ATOM 1594 O O . LEU A 1 219 ? -4.985 2.337 14.673 1.00 95.81 219 LEU A O 1
ATOM 1598 N N . PRO A 1 220 ? -4.193 3.061 12.683 1.00 94.88 220 PRO A N 1
ATOM 1599 C CA . PRO A 1 220 ? -4.772 4.388 12.811 1.00 94.88 220 PRO A CA 1
ATOM 1600 C C . PRO A 1 220 ? -6.298 4.356 12.724 1.00 94.88 220 PRO A C 1
ATOM 1602 O O . PRO A 1 220 ? -6.892 3.519 12.041 1.00 94.88 220 PRO A O 1
ATOM 1605 N N . LEU A 1 221 ? -6.912 5.321 13.400 1.00 92.06 221 LEU A N 1
ATOM 1606 C CA . LEU A 1 221 ? -8.356 5.532 13.445 1.00 92.06 221 LEU A CA 1
ATOM 1607 C C . LEU A 1 221 ? -8.791 6.619 12.440 1.00 92.06 221 LEU A C 1
ATOM 1609 O O . LEU A 1 221 ? -8.017 7.550 12.178 1.00 92.06 221 LEU A O 1
ATOM 1613 N N . PRO A 1 222 ? -10.045 6.572 11.953 1.00 89.88 222 PRO A N 1
ATOM 1614 C CA . PRO A 1 222 ? -11.082 5.599 12.309 1.00 89.88 222 PRO A CA 1
ATOM 1615 C C . PRO A 1 222 ? -10.977 4.271 11.542 1.00 89.88 222 PRO A C 1
ATOM 1617 O O . PRO A 1 222 ? -10.436 4.221 10.441 1.00 89.88 222 PRO A O 1
ATOM 1620 N N . LEU A 1 223 ? -11.526 3.208 12.132 1.00 90.12 223 LEU A N 1
ATOM 1621 C CA . LEU A 1 223 ? -11.760 1.921 11.467 1.00 90.12 223 LEU A CA 1
ATOM 1622 C C . LEU A 1 223 ? -13.254 1.728 11.256 1.00 90.12 223 LEU A C 1
ATOM 1624 O O . LEU A 1 223 ? -14.047 2.095 12.125 1.00 90.12 223 LEU A O 1
ATOM 1628 N N . VAL A 1 224 ? -13.642 1.140 10.132 1.00 91.06 224 VAL A N 1
ATOM 1629 C CA . VAL A 1 224 ? -15.055 0.858 9.869 1.00 91.06 224 VAL A CA 1
ATOM 1630 C C . VAL A 1 224 ? -15.376 -0.547 10.357 1.00 91.06 224 VAL A C 1
ATOM 1632 O O . VAL A 1 224 ? -14.690 -1.503 9.997 1.00 91.06 224 VAL A O 1
ATOM 1635 N N . GLY A 1 225 ? -16.403 -0.660 11.193 1.00 90.88 225 GLY A N 1
ATOM 1636 C CA . GLY A 1 225 ? -16.917 -1.921 11.714 1.00 90.88 225 GLY A CA 1
ATOM 1637 C C . GLY A 1 225 ? -18.349 -2.181 11.262 1.00 90.88 225 GLY A C 1
ATOM 1638 O O . GLY A 1 225 ? -19.075 -1.256 10.893 1.00 90.88 225 GLY A O 1
ATOM 1639 N N . TYR A 1 226 ? -18.745 -3.447 11.330 1.00 92.25 226 TYR A N 1
ATOM 1640 C CA . TYR A 1 226 ? -20.102 -3.916 11.079 1.00 92.25 226 TYR A CA 1
ATOM 1641 C C . TYR A 1 226 ? -20.449 -4.975 12.127 1.00 92.25 226 TYR A C 1
ATOM 1643 O O . TYR A 1 226 ? -19.669 -5.905 12.330 1.00 92.25 226 TYR A O 1
ATOM 1651 N N . ASP A 1 227 ? -21.578 -4.815 12.812 1.00 90.19 227 ASP A N 1
ATOM 1652 C CA . ASP A 1 227 ? -22.027 -5.723 13.881 1.00 90.19 227 ASP A CA 1
ATOM 1653 C C . ASP A 1 227 ? -23.038 -6.785 13.406 1.00 90.19 227 ASP A C 1
ATOM 1655 O O . ASP A 1 227 ? -23.490 -7.605 14.201 1.00 90.19 227 ASP A O 1
ATOM 1659 N N . GLY A 1 228 ? -23.361 -6.801 12.107 1.00 91.19 228 GLY A N 1
ATOM 1660 C CA . GLY A 1 228 ? -24.404 -7.649 11.522 1.00 91.19 228 GLY A CA 1
ATOM 1661 C C . GLY A 1 228 ? -25.709 -6.904 11.231 1.00 91.19 228 GLY A C 1
ATOM 1662 O O . GLY A 1 228 ? -26.520 -7.390 10.446 1.00 91.19 228 GLY A O 1
ATOM 1663 N N . GLU A 1 229 ? -25.893 -5.705 11.784 1.00 91.94 229 GLU A N 1
ATOM 1664 C CA . GLU A 1 229 ? -27.071 -4.865 11.547 1.00 91.94 229 GLU A CA 1
ATOM 1665 C C . GLU A 1 229 ? -26.687 -3.459 11.076 1.00 91.94 229 GLU A C 1
ATOM 1667 O O . GLU A 1 229 ? -27.262 -2.956 10.109 1.00 91.94 229 GLU A O 1
ATOM 1672 N N . GLN A 1 230 ? -25.699 -2.830 11.714 1.00 93.44 230 GLN A N 1
ATOM 1673 C CA . GLN A 1 230 ? -25.295 -1.452 11.463 1.00 93.44 230 GLN A CA 1
ATOM 1674 C C . GLN A 1 230 ? -23.788 -1.308 11.267 1.00 93.44 230 GLN A C 1
ATOM 1676 O O . GLN A 1 230 ? -22.952 -1.974 11.883 1.00 93.44 230 GLN A O 1
ATOM 1681 N N . TYR A 1 231 ? -23.436 -0.363 10.403 1.00 94.25 231 TYR A N 1
ATOM 1682 C CA . TYR A 1 231 ? -22.068 0.085 10.227 1.00 94.25 231 TYR A CA 1
ATOM 1683 C C . TYR A 1 231 ? -21.730 1.192 11.221 1.00 94.25 231 TYR A C 1
ATOM 1685 O O . TYR A 1 231 ? -22.525 2.109 11.462 1.00 94.25 231 TYR A O 1
ATOM 1693 N N . SER A 1 232 ? -20.509 1.153 11.747 1.00 89.44 232 SER A N 1
ATOM 1694 C CA . SER A 1 232 ? -19.998 2.151 12.684 1.00 89.44 232 SER A CA 1
ATOM 1695 C C . SER A 1 232 ? -18.564 2.558 12.355 1.00 89.44 232 SER A C 1
ATOM 1697 O O . SER A 1 232 ? -17.764 1.769 11.855 1.00 89.44 232 SER A O 1
ATOM 1699 N N . LEU A 1 233 ? -18.226 3.812 12.656 1.00 87.31 233 LEU A N 1
ATOM 1700 C CA . LEU A 1 233 ? -16.849 4.297 12.628 1.00 87.31 233 LEU A CA 1
ATOM 1701 C C . LEU A 1 233 ? -16.255 4.194 14.027 1.00 87.31 233 LEU A C 1
ATOM 1703 O O . LEU A 1 233 ? -16.499 5.048 14.888 1.00 87.31 233 LEU A O 1
ATOM 1707 N N . ASN A 1 234 ? -15.430 3.177 14.250 1.00 81.31 234 ASN A N 1
ATOM 1708 C CA . ASN A 1 234 ? -14.659 3.069 15.472 1.00 81.31 234 ASN A CA 1
ATOM 1709 C C . ASN A 1 234 ? -13.600 4.172 15.497 1.00 81.31 234 ASN A C 1
ATOM 1711 O O . ASN A 1 234 ? -12.586 4.138 14.804 1.00 81.31 234 ASN A O 1
ATOM 1715 N N . SER A 1 235 ? -13.899 5.176 16.305 1.00 69.56 235 SER A N 1
ATOM 1716 C CA . SER A 1 235 ? -13.226 6.466 16.335 1.00 69.56 235 SER A CA 1
ATOM 1717 C C . SER A 1 235 ? -12.381 6.688 17.589 1.00 69.56 235 SER A C 1
ATOM 1719 O O . SER A 1 235 ? -11.609 7.649 17.631 1.00 69.56 235 SER A O 1
ATOM 1721 N N . SER A 1 236 ? -12.556 5.830 18.601 1.00 62.75 236 SER A N 1
ATOM 1722 C CA . SER A 1 236 ? -12.139 6.118 19.981 1.00 62.75 236 SER A CA 1
ATOM 1723 C C . SER A 1 236 ? -11.756 4.882 20.809 1.00 62.75 236 SER A C 1
ATOM 1725 O O . SER A 1 236 ? -11.209 5.047 21.894 1.00 62.75 236 SER A O 1
ATOM 1727 N N . HIS A 1 237 ? -12.044 3.651 20.360 1.00 60.09 237 HIS A N 1
ATOM 1728 C CA . HIS A 1 237 ? -12.103 2.486 21.263 1.00 60.09 237 HIS A CA 1
ATOM 1729 C C . HIS A 1 237 ? -10.926 1.507 21.166 1.00 60.09 237 HIS A C 1
ATOM 1731 O O . HIS A 1 237 ? -10.988 0.424 21.744 1.00 60.09 237 HIS A O 1
ATOM 1737 N N . ARG A 1 238 ? -9.829 1.859 20.483 1.00 80.06 238 ARG A N 1
ATOM 1738 C CA . ARG A 1 238 ? -8.650 0.984 20.376 1.00 80.06 238 ARG A CA 1
ATOM 1739 C C . ARG A 1 238 ? -7.481 1.532 21.194 1.00 80.06 238 ARG A C 1
ATOM 1741 O O . ARG A 1 238 ? -6.743 2.388 20.723 1.00 80.06 238 ARG A O 1
ATOM 1748 N N . GLN A 1 239 ? -7.309 1.017 22.414 1.00 84.88 239 GLN A N 1
ATOM 1749 C CA . GLN A 1 239 ? -6.357 1.532 23.416 1.00 84.88 239 GLN A CA 1
ATOM 1750 C C . GLN A 1 239 ? -4.904 1.626 22.919 1.00 84.88 239 GLN A C 1
ATOM 1752 O O . GLN A 1 239 ? -4.195 2.555 23.291 1.00 84.88 239 GLN A O 1
ATOM 1757 N N . LYS A 1 240 ? -4.465 0.677 22.083 1.00 93.50 240 LYS A N 1
ATOM 1758 C CA . LYS A 1 240 ? -3.096 0.624 21.545 1.00 93.50 240 LYS A CA 1
ATOM 1759 C C . LYS A 1 240 ? -2.917 1.387 20.228 1.00 93.50 240 LYS A C 1
ATOM 1761 O O . LYS A 1 240 ? -1.799 1.475 19.733 1.00 93.50 240 LYS A O 1
ATOM 1766 N N . SER A 1 241 ? -3.988 1.935 19.653 1.00 94.81 241 SER A N 1
ATOM 1767 C CA . SER A 1 241 ? -3.920 2.641 18.374 1.00 94.81 241 SER A CA 1
ATOM 1768 C C . SER A 1 241 ? -2.959 3.828 18.429 1.00 94.81 241 SER A C 1
ATOM 1770 O O . SER A 1 241 ? -2.864 4.525 19.439 1.00 94.81 241 SER A O 1
ATOM 1772 N N . ILE A 1 242 ? -2.318 4.125 17.297 1.00 95.06 242 ILE A N 1
ATOM 1773 C CA . ILE A 1 242 ? -1.580 5.382 17.107 1.00 95.06 242 ILE A CA 1
ATOM 1774 C C . ILE A 1 242 ? -2.488 6.624 17.053 1.00 95.06 242 ILE A C 1
ATOM 1776 O O . ILE A 1 242 ? -1.992 7.745 16.944 1.00 95.06 242 ILE A O 1
ATOM 1780 N N . GLY A 1 243 ? -3.806 6.440 17.136 1.00 93.12 243 GLY A N 1
ATOM 1781 C CA . GLY A 1 243 ? -4.798 7.504 17.139 1.00 93.12 243 GLY A CA 1
ATOM 1782 C C . GLY A 1 243 ? -5.220 7.919 15.733 1.00 93.12 243 GLY A C 1
ATOM 1783 O O . GLY A 1 243 ? -5.149 7.147 14.776 1.00 93.12 243 GLY A O 1
ATOM 1784 N N . ARG A 1 244 ? -5.720 9.151 15.620 1.00 91.44 244 ARG A N 1
ATOM 1785 C CA . ARG A 1 244 ? -6.248 9.702 14.368 1.00 91.44 244 ARG A CA 1
ATOM 1786 C C . ARG A 1 244 ? -5.153 10.363 13.542 1.00 91.44 244 ARG A C 1
ATOM 1788 O O . ARG A 1 244 ? -4.370 11.152 14.064 1.00 91.44 244 ARG A O 1
ATOM 1795 N N . LEU A 1 245 ? -5.169 10.095 12.238 1.00 88.25 245 LEU A N 1
ATOM 1796 C CA . LEU A 1 245 ? -4.283 10.738 11.258 1.00 88.25 245 LEU A CA 1
ATOM 1797 C C . LEU A 1 245 ? -4.995 11.786 10.396 1.00 88.25 245 LEU A C 1
ATOM 1799 O O . LEU A 1 245 ? -4.344 12.643 9.800 1.00 88.25 245 LEU A O 1
ATOM 1803 N N . ALA A 1 246 ? -6.325 11.741 10.356 1.00 84.81 246 ALA A N 1
ATOM 1804 C CA . ALA A 1 246 ? -7.159 12.659 9.601 1.00 84.81 246 ALA A CA 1
ATOM 1805 C C . ALA A 1 246 ? -8.326 13.171 10.454 1.00 84.81 246 ALA A C 1
ATOM 1807 O O . ALA A 1 246 ? -8.724 12.554 11.449 1.00 84.81 246 ALA A O 1
ATOM 1808 N N . ALA A 1 247 ? -8.877 14.314 10.047 1.00 85.00 247 ALA A N 1
ATOM 1809 C CA . ALA A 1 247 ? -10.121 14.816 10.607 1.00 85.00 247 ALA A CA 1
ATOM 1810 C C . ALA A 1 247 ? -11.296 13.927 10.172 1.00 85.00 247 ALA A C 1
ATOM 1812 O O . ALA A 1 247 ? -11.323 13.428 9.046 1.00 85.00 247 ALA A O 1
ATOM 1813 N N . TYR A 1 248 ? -12.278 13.782 11.063 1.00 87.62 248 TYR A N 1
ATOM 1814 C CA . TYR A 1 248 ? -13.531 13.070 10.802 1.00 87.62 248 TYR A CA 1
ATOM 1815 C C . TYR A 1 248 ? -13.307 11.652 10.246 1.00 87.62 248 TYR A C 1
ATOM 1817 O O . TYR A 1 248 ? -12.726 10.817 10.943 1.00 87.62 248 TYR A O 1
ATOM 1825 N N . ASP A 1 249 ? -13.737 11.408 9.008 1.00 84.06 249 ASP A N 1
ATOM 1826 C CA . ASP A 1 249 ? -13.823 10.088 8.383 1.00 84.06 249 ASP A CA 1
ATOM 1827 C C . ASP A 1 249 ? -12.735 9.898 7.308 1.00 84.06 249 ASP A C 1
ATOM 1829 O O . ASP A 1 249 ? -12.787 8.960 6.517 1.00 84.06 249 ASP A O 1
ATOM 1833 N N . GLY A 1 250 ? -11.751 10.806 7.253 1.00 84.88 250 GLY A N 1
ATOM 1834 C CA . GLY A 1 250 ? -10.720 10.823 6.216 1.00 84.88 250 GLY A CA 1
ATOM 1835 C C . GLY A 1 250 ? -11.216 11.391 4.883 1.00 84.88 250 GLY A C 1
ATOM 1836 O O . GLY A 1 250 ? -12.164 12.178 4.826 1.00 84.88 250 GLY A O 1
ATOM 1837 N N . ASN A 1 251 ? -10.550 11.018 3.789 1.00 87.81 251 ASN A N 1
ATOM 1838 C CA . ASN A 1 251 ? -10.887 11.489 2.445 1.00 87.81 251 ASN A CA 1
ATOM 1839 C C . ASN A 1 251 ? -11.948 10.596 1.778 1.00 87.81 251 ASN A C 1
ATOM 1841 O O . ASN A 1 251 ? -11.654 9.862 0.834 1.00 87.81 251 ASN A O 1
ATOM 1845 N N . VAL A 1 252 ? -13.192 10.674 2.259 1.00 89.62 252 VAL A N 1
ATOM 1846 C CA . VAL A 1 252 ? -14.306 9.836 1.773 1.00 89.62 252 VAL A CA 1
ATOM 1847 C C . VAL A 1 252 ? -14.461 9.855 0.241 1.00 89.62 252 VAL A C 1
ATOM 1849 O O . VAL A 1 252 ? -14.546 8.770 -0.327 1.00 89.62 252 VAL A O 1
ATOM 1852 N N . PRO A 1 253 ? -14.424 11.001 -0.474 1.00 87.69 253 PRO A N 1
ATOM 1853 C CA . PRO A 1 253 ? -14.520 10.991 -1.938 1.00 87.69 253 PRO A CA 1
ATOM 1854 C C . PRO A 1 253 ? -13.403 10.191 -2.626 1.00 87.69 253 PRO A C 1
ATOM 1856 O O . PRO A 1 253 ? -13.663 9.464 -3.582 1.00 87.69 253 PRO A O 1
ATOM 1859 N N . GLY A 1 254 ? -12.166 10.279 -2.123 1.00 88.50 254 GLY A N 1
ATOM 1860 C CA . GLY A 1 254 ? -11.039 9.495 -2.643 1.00 88.50 254 GLY A CA 1
ATOM 1861 C C . GLY A 1 254 ? -11.191 7.997 -2.373 1.00 88.50 254 GLY A C 1
ATOM 1862 O O . GLY A 1 254 ? -10.895 7.177 -3.240 1.00 88.50 254 GLY A O 1
ATOM 1863 N N . LEU A 1 255 ? -11.722 7.634 -1.201 1.00 91.88 255 LEU A N 1
ATOM 1864 C CA . LEU A 1 255 ? -12.040 6.245 -0.855 1.00 91.88 255 LEU A CA 1
ATOM 1865 C C . LEU A 1 255 ? -13.161 5.683 -1.744 1.00 91.88 255 LEU A C 1
ATOM 1867 O O . LEU A 1 255 ? -13.047 4.568 -2.246 1.00 91.88 255 LEU A O 1
ATOM 1871 N N . LEU A 1 256 ? -14.213 6.464 -2.009 1.00 91.25 256 LEU A N 1
ATOM 1872 C CA . LEU A 1 256 ? -15.296 6.06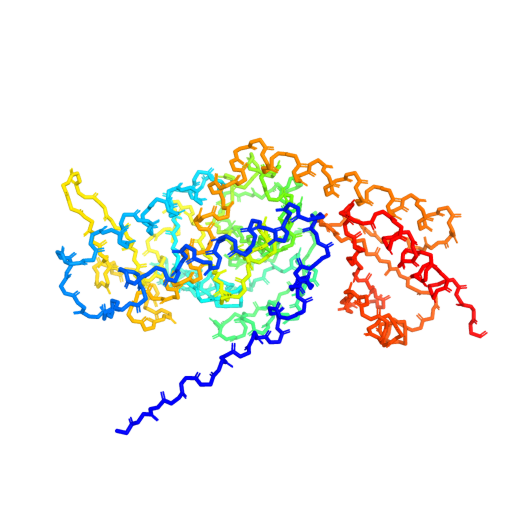7 -2.915 1.00 91.25 256 LEU A CA 1
ATOM 1873 C C . LEU A 1 256 ? -14.799 5.888 -4.355 1.00 91.25 256 LEU A C 1
ATOM 1875 O O . LEU A 1 256 ? -15.151 4.897 -4.992 1.00 91.25 256 LEU A O 1
ATOM 1879 N N . ASN A 1 257 ? -13.933 6.783 -4.847 1.00 88.38 257 ASN A N 1
ATOM 1880 C CA . ASN A 1 257 ? -13.270 6.607 -6.146 1.00 88.38 257 ASN A CA 1
ATOM 1881 C C . ASN A 1 257 ? -12.527 5.269 -6.211 1.00 88.38 257 ASN A C 1
ATOM 1883 O O . ASN A 1 257 ? -12.663 4.535 -7.189 1.00 88.38 257 ASN A O 1
ATOM 1887 N N . ALA A 1 258 ? -11.766 4.942 -5.163 1.00 90.19 258 ALA A N 1
ATOM 1888 C CA . ALA A 1 258 ? -11.023 3.692 -5.097 1.00 90.19 258 ALA A CA 1
ATOM 1889 C C . ALA A 1 258 ? -11.942 2.470 -5.085 1.00 90.19 258 ALA A C 1
ATOM 1891 O O . ALA A 1 258 ? -11.695 1.522 -5.829 1.00 90.19 258 ALA A O 1
ATOM 1892 N N . LEU A 1 259 ? -13.036 2.512 -4.322 1.00 92.62 259 LEU A N 1
ATOM 1893 C CA . LEU A 1 259 ? -14.029 1.440 -4.318 1.00 92.62 259 LEU A CA 1
ATOM 1894 C C . LEU A 1 259 ? -14.615 1.216 -5.715 1.00 92.62 259 LEU A C 1
ATOM 1896 O O . LEU A 1 259 ? -14.593 0.089 -6.210 1.00 92.62 259 LEU A O 1
ATOM 1900 N N . VAL A 1 260 ? -15.098 2.280 -6.365 1.00 89.88 260 VAL A N 1
ATOM 1901 C CA . VAL A 1 260 ? -15.674 2.190 -7.715 1.00 89.88 260 VAL A CA 1
ATOM 1902 C C . VAL A 1 260 ? -14.644 1.646 -8.697 1.00 89.88 260 VAL A C 1
ATOM 1904 O O . VAL A 1 260 ? -14.969 0.778 -9.507 1.00 89.88 260 VAL A O 1
ATOM 1907 N N . ARG A 1 261 ? -13.392 2.099 -8.609 1.00 87.38 261 ARG A N 1
ATOM 1908 C CA . ARG A 1 261 ? -12.313 1.664 -9.498 1.00 87.38 261 ARG A CA 1
ATOM 1909 C C . ARG A 1 261 ? -11.986 0.184 -9.321 1.00 87.38 261 ARG A C 1
ATOM 1911 O O . ARG A 1 261 ? -11.977 -0.546 -10.309 1.00 87.38 261 ARG A O 1
ATOM 1918 N N . ILE A 1 262 ? -11.783 -0.272 -8.086 1.00 89.44 262 ILE A N 1
ATOM 1919 C CA . ILE A 1 262 ? -11.497 -1.681 -7.776 1.00 89.44 262 ILE A CA 1
ATOM 1920 C C . ILE A 1 262 ? -12.671 -2.567 -8.209 1.00 89.44 262 ILE A C 1
ATOM 1922 O O . ILE A 1 262 ? -12.459 -3.604 -8.838 1.00 89.44 262 ILE A O 1
ATOM 1926 N N . ARG A 1 263 ? -13.914 -2.141 -7.950 1.00 90.50 263 ARG A N 1
ATOM 1927 C CA . ARG A 1 263 ? -15.118 -2.871 -8.371 1.00 90.50 263 ARG A CA 1
ATOM 1928 C C . ARG A 1 263 ? -15.292 -2.931 -9.881 1.00 90.50 263 ARG A C 1
ATOM 1930 O O . ARG A 1 263 ? -15.658 -3.985 -10.389 1.00 90.50 263 ARG A O 1
ATOM 1937 N N . SER A 1 264 ? -15.008 -1.840 -10.586 1.00 87.75 264 SER A N 1
ATOM 1938 C CA . SER A 1 264 ? -15.138 -1.785 -12.046 1.00 87.75 264 SER A CA 1
ATOM 1939 C C . SER A 1 264 ? -14.074 -2.619 -12.755 1.00 87.75 264 SER A C 1
ATOM 1941 O O . SER A 1 264 ? -14.341 -3.174 -13.814 1.00 87.75 264 SER A O 1
ATOM 1943 N N . LEU A 1 265 ? -12.870 -2.713 -12.180 1.00 85.88 265 LEU A N 1
ATOM 1944 C CA . LEU A 1 265 ? -11.826 -3.609 -12.678 1.00 85.88 265 LEU A CA 1
ATOM 1945 C C . LEU A 1 265 ? -12.189 -5.074 -12.404 1.00 85.88 265 LEU A C 1
ATOM 1947 O O . LEU A 1 265 ? -12.027 -5.926 -13.276 1.00 85.88 265 LEU A O 1
ATOM 1951 N N . GLY A 1 266 ? -12.669 -5.373 -11.195 1.00 89.62 266 GLY A N 1
ATOM 1952 C CA . GLY A 1 266 ? -12.889 -6.746 -10.750 1.00 89.62 266 GLY A CA 1
ATOM 1953 C C . GLY A 1 266 ? -11.597 -7.574 -10.731 1.00 89.62 266 GLY A C 1
ATOM 1954 O O . GLY A 1 266 ? -10.499 -7.080 -10.991 1.00 89.62 266 GLY A O 1
ATOM 1955 N N . ALA A 1 267 ? -11.717 -8.865 -10.419 1.00 88.75 267 ALA A N 1
ATOM 1956 C CA . ALA A 1 267 ? -10.558 -9.758 -10.363 1.00 88.75 267 ALA A CA 1
ATOM 1957 C C . ALA A 1 267 ? -9.879 -9.918 -11.737 1.00 88.75 267 ALA A C 1
ATOM 1959 O O . ALA A 1 267 ? -8.655 -9.874 -11.832 1.00 88.75 267 ALA A O 1
ATOM 1960 N N . GLU A 1 268 ? -10.673 -10.048 -12.804 1.00 88.19 268 GLU A N 1
ATOM 1961 C CA . GLU A 1 268 ? -10.164 -10.209 -14.169 1.00 88.19 268 GLU A CA 1
ATOM 1962 C C . GLU A 1 268 ? -9.431 -8.954 -14.657 1.00 88.19 268 GLU A C 1
ATOM 1964 O O . GLU A 1 268 ? -8.329 -9.059 -15.193 1.00 88.19 268 GLU A O 1
ATOM 1969 N N . GLY A 1 269 ? -9.978 -7.758 -14.414 1.00 86.19 269 GLY A N 1
ATOM 1970 C CA . GLY A 1 269 ? -9.316 -6.508 -14.784 1.00 86.19 269 GLY A CA 1
ATOM 1971 C C . GLY A 1 269 ? -8.026 -6.275 -14.000 1.00 86.19 269 GLY A C 1
ATOM 1972 O O . GLY A 1 269 ? -7.038 -5.834 -14.583 1.00 86.19 269 GLY A O 1
ATOM 1973 N N . LEU A 1 270 ? -7.987 -6.622 -12.709 1.00 85.88 270 LEU A N 1
ATOM 1974 C CA . LEU A 1 270 ? -6.750 -6.572 -11.918 1.00 85.88 270 LEU A CA 1
ATOM 1975 C C . LEU A 1 270 ? -5.692 -7.551 -12.457 1.00 85.88 270 LEU A C 1
ATOM 1977 O O . LEU A 1 270 ? -4.545 -7.154 -12.656 1.00 85.88 270 LEU A O 1
ATOM 1981 N N . ALA A 1 271 ? -6.069 -8.795 -12.762 1.00 87.25 271 ALA A N 1
ATOM 1982 C CA . ALA A 1 271 ? -5.156 -9.793 -13.330 1.00 87.25 271 ALA A CA 1
ATOM 1983 C C . ALA A 1 271 ? -4.650 -9.399 -14.729 1.00 87.25 271 ALA A C 1
ATOM 1985 O O . ALA A 1 271 ? -3.467 -9.556 -15.054 1.00 87.25 271 ALA A O 1
ATOM 1986 N N . ARG A 1 272 ? -5.529 -8.829 -15.557 1.00 85.12 272 ARG A N 1
ATOM 1987 C CA . ARG A 1 272 ? -5.166 -8.290 -16.867 1.00 85.12 272 ARG A CA 1
ATOM 1988 C C . ARG A 1 272 ? -4.149 -7.160 -16.735 1.00 85.12 272 ARG A C 1
ATOM 1990 O O . ARG A 1 272 ? -3.142 -7.184 -17.432 1.00 85.12 272 ARG A O 1
ATOM 1997 N N . ARG A 1 273 ? -4.359 -6.225 -15.807 1.00 84.31 273 ARG A N 1
ATOM 1998 C CA . ARG A 1 273 ? -3.417 -5.126 -15.546 1.00 84.31 273 ARG A CA 1
ATOM 1999 C C . ARG A 1 273 ? -2.054 -5.611 -15.079 1.00 84.31 273 ARG A C 1
ATOM 2001 O O . ARG A 1 273 ? -1.047 -5.082 -15.534 1.00 84.31 273 ARG A O 1
ATOM 2008 N N . VAL A 1 274 ? -2.013 -6.616 -14.202 1.00 85.44 274 VAL A N 1
ATOM 2009 C CA . VAL A 1 274 ? -0.757 -7.277 -13.815 1.00 85.44 274 VAL A CA 1
ATOM 2010 C C . VAL A 1 274 ? -0.036 -7.777 -15.066 1.00 85.44 274 VAL A C 1
ATOM 2012 O O . VAL A 1 274 ? 1.132 -7.461 -15.276 1.00 85.44 274 VAL A O 1
ATOM 2015 N N . THR A 1 275 ? -0.749 -8.508 -15.926 1.00 85.88 275 THR A N 1
ATOM 2016 C CA . THR A 1 275 ? -0.191 -9.080 -17.159 1.00 85.88 275 THR A CA 1
ATOM 2017 C C . THR A 1 275 ? 0.332 -7.991 -18.096 1.00 85.88 275 THR A C 1
ATOM 2019 O O . THR A 1 275 ? 1.469 -8.066 -18.557 1.00 85.88 275 THR A O 1
ATOM 2022 N N . GLU A 1 276 ? -0.465 -6.951 -18.341 1.00 83.06 276 GLU A N 1
ATOM 2023 C CA . GLU A 1 276 ? -0.098 -5.807 -19.180 1.00 83.06 276 GLU A CA 1
ATOM 2024 C C . GLU A 1 276 ? 1.133 -5.076 -18.632 1.00 83.06 276 GLU A C 1
ATOM 2026 O O . GLU A 1 276 ? 2.063 -4.800 -19.388 1.00 83.06 276 GLU A O 1
ATOM 2031 N N . ALA A 1 277 ? 1.196 -4.832 -17.321 1.00 81.19 277 ALA A N 1
ATOM 2032 C CA . ALA A 1 277 ? 2.335 -4.178 -16.684 1.00 81.19 277 ALA A CA 1
ATOM 2033 C C . ALA A 1 277 ? 3.615 -5.027 -16.752 1.00 81.19 277 ALA A C 1
ATOM 2035 O O . ALA A 1 277 ? 4.688 -4.497 -17.046 1.00 81.19 277 ALA A O 1
ATOM 2036 N N . MET A 1 278 ? 3.521 -6.344 -16.532 1.00 83.25 278 MET A N 1
ATOM 2037 C CA . MET A 1 278 ? 4.666 -7.255 -16.659 1.00 83.25 278 MET A CA 1
ATOM 2038 C C . MET A 1 278 ? 5.186 -7.319 -18.099 1.00 83.25 278 MET A C 1
ATOM 2040 O O . MET A 1 278 ? 6.399 -7.240 -18.311 1.00 83.25 278 MET A O 1
ATOM 2044 N N . LEU A 1 279 ? 4.284 -7.439 -19.080 1.00 83.88 279 LEU A N 1
ATOM 2045 C CA . LEU A 1 279 ? 4.633 -7.458 -20.503 1.00 83.88 279 LEU A CA 1
ATOM 2046 C C . LEU A 1 279 ? 5.281 -6.144 -20.928 1.00 83.88 279 LEU A C 1
ATOM 2048 O O . LEU A 1 279 ? 6.341 -6.160 -21.551 1.00 83.88 279 LEU A O 1
ATOM 2052 N N . HIS A 1 280 ? 4.678 -5.017 -20.551 1.00 81.81 280 HIS A N 1
ATOM 2053 C CA . HIS A 1 280 ? 5.188 -3.686 -20.867 1.00 81.81 280 HIS A CA 1
ATOM 2054 C C . HIS A 1 280 ? 6.586 -3.464 -20.291 1.00 81.81 280 HIS A C 1
ATOM 2056 O O . HIS A 1 280 ? 7.508 -3.074 -21.006 1.00 81.81 280 HIS A O 1
ATOM 2062 N N . ARG A 1 281 ? 6.786 -3.812 -19.017 1.00 83.00 281 ARG A N 1
ATOM 2063 C CA . ARG A 1 281 ? 8.099 -3.760 -18.364 1.00 83.00 281 ARG A CA 1
ATOM 2064 C C . ARG A 1 281 ? 9.138 -4.609 -19.092 1.00 83.00 281 ARG A C 1
ATOM 2066 O O . ARG A 1 281 ? 10.247 -4.136 -19.331 1.00 83.00 281 ARG A O 1
ATOM 2073 N N . GLY A 1 282 ? 8.786 -5.848 -19.440 1.00 85.38 282 GLY A N 1
ATOM 2074 C CA . GLY A 1 282 ? 9.669 -6.754 -20.176 1.00 85.38 282 GLY A CA 1
ATOM 2075 C C . GLY A 1 282 ? 10.026 -6.219 -21.563 1.00 85.38 282 GLY A C 1
ATOM 2076 O O . GLY A 1 282 ? 11.188 -6.268 -21.963 1.00 85.38 282 GLY A O 1
ATOM 2077 N N . TYR A 1 283 ? 9.050 -5.641 -22.263 1.00 86.62 283 TYR A N 1
ATOM 2078 C CA . TYR A 1 283 ? 9.238 -5.024 -23.570 1.00 86.62 283 TYR A CA 1
ATOM 2079 C C . TYR A 1 283 ? 10.194 -3.824 -23.517 1.00 86.62 283 TYR A C 1
ATOM 2081 O O . TYR A 1 283 ? 11.184 -3.786 -24.251 1.00 86.62 283 TYR A O 1
ATOM 2089 N N . VAL A 1 284 ? 9.947 -2.878 -22.606 1.00 85.25 284 VAL A N 1
ATOM 2090 C CA . VAL A 1 284 ? 10.800 -1.697 -22.395 1.00 85.25 284 VAL A CA 1
ATOM 2091 C C . VAL A 1 284 ? 12.226 -2.116 -22.044 1.00 85.25 284 VAL A C 1
ATOM 2093 O O . VAL A 1 284 ? 13.179 -1.613 -22.641 1.00 85.25 284 VAL A O 1
ATOM 2096 N N . ALA A 1 285 ? 12.385 -3.068 -21.120 1.00 87.12 285 ALA A N 1
ATOM 2097 C CA . ALA A 1 285 ? 13.694 -3.581 -20.731 1.00 87.12 285 ALA A CA 1
ATOM 2098 C C . ALA A 1 285 ? 14.441 -4.205 -21.925 1.00 87.12 285 ALA A C 1
ATOM 2100 O O . ALA A 1 285 ? 15.592 -3.850 -22.184 1.00 87.12 285 ALA A O 1
ATOM 2101 N N . ALA A 1 286 ? 13.780 -5.065 -22.705 1.00 89.31 286 ALA A N 1
ATOM 2102 C CA . ALA A 1 286 ? 14.381 -5.690 -23.884 1.00 89.31 286 ALA A CA 1
ATOM 2103 C C . ALA A 1 286 ? 14.804 -4.654 -24.943 1.00 89.31 286 ALA A C 1
ATOM 2105 O O . ALA A 1 286 ? 15.896 -4.748 -25.506 1.00 89.31 286 ALA A O 1
ATOM 2106 N N . ARG A 1 287 ? 13.977 -3.628 -25.181 1.00 90.06 287 ARG A N 1
ATOM 2107 C CA . ARG A 1 287 ? 14.281 -2.514 -26.096 1.00 90.06 287 ARG A CA 1
ATOM 2108 C C . ARG A 1 287 ? 15.484 -1.694 -25.630 1.00 90.06 287 ARG A C 1
ATOM 2110 O O . ARG A 1 287 ? 16.366 -1.393 -26.433 1.00 90.06 287 ARG A O 1
ATOM 2117 N N . MET A 1 288 ? 15.549 -1.363 -24.342 1.00 88.56 288 MET A N 1
ATOM 2118 C CA . MET A 1 288 ? 16.679 -0.634 -23.754 1.00 88.56 288 MET A CA 1
ATOM 2119 C C . MET A 1 288 ? 17.982 -1.440 -23.830 1.00 88.56 288 MET A C 1
ATOM 2121 O O . MET A 1 288 ? 19.018 -0.897 -24.216 1.00 88.56 288 MET A O 1
ATOM 2125 N N . GLN A 1 289 ? 17.931 -2.742 -23.536 1.00 89.06 289 GLN A N 1
ATOM 2126 C CA . GLN A 1 289 ? 19.082 -3.642 -23.676 1.00 89.06 289 GLN A CA 1
ATOM 2127 C C . GLN A 1 289 ? 19.560 -3.737 -25.125 1.00 89.06 289 GLN A C 1
ATOM 2129 O O . GLN A 1 289 ? 20.759 -3.634 -25.376 1.00 89.06 289 GLN A O 1
ATOM 2134 N N . ALA A 1 290 ? 18.638 -3.874 -26.084 1.00 89.81 290 ALA A N 1
ATOM 2135 C CA . ALA A 1 290 ? 18.970 -3.902 -27.508 1.00 89.81 290 ALA A CA 1
ATOM 2136 C C . ALA A 1 290 ? 19.658 -2.604 -27.975 1.00 89.81 290 ALA A C 1
ATOM 2138 O O . ALA A 1 290 ? 20.513 -2.643 -28.857 1.00 89.81 290 ALA A O 1
ATOM 2139 N N . ALA A 1 291 ? 19.336 -1.468 -27.350 1.00 88.25 291 ALA A N 1
ATOM 2140 C CA . ALA A 1 291 ? 19.985 -0.181 -27.593 1.00 88.25 291 ALA A CA 1
ATOM 2141 C C . ALA A 1 291 ? 21.304 0.027 -26.812 1.00 88.25 291 ALA A C 1
ATOM 2143 O O . ALA A 1 291 ? 21.944 1.073 -26.944 1.00 88.25 291 ALA A O 1
ATOM 2144 N N . GLY A 1 292 ? 21.735 -0.945 -26.002 1.00 86.75 292 GLY A N 1
ATOM 2145 C CA . GLY A 1 292 ? 22.984 -0.883 -25.234 1.00 86.75 292 GLY A CA 1
ATOM 2146 C C . GLY A 1 292 ? 22.937 0.018 -23.992 1.00 86.75 292 GLY A C 1
ATOM 2147 O O . GLY A 1 292 ? 23.988 0.510 -23.556 1.00 86.75 292 GLY A O 1
ATOM 2148 N N . VAL A 1 293 ? 21.741 0.257 -23.441 1.00 86.56 293 VAL A N 1
ATOM 2149 C CA . VAL A 1 293 ? 21.532 0.950 -22.158 1.00 86.56 293 VAL A CA 1
ATOM 2150 C C . VAL A 1 293 ? 21.865 0.003 -20.997 1.00 86.56 293 VAL A C 1
ATOM 2152 O O . VAL A 1 293 ? 21.473 -1.163 -21.014 1.00 86.56 293 VAL A O 1
ATOM 2155 N N . ASP A 1 294 ? 22.571 0.506 -19.977 1.00 85.00 294 ASP A N 1
ATOM 2156 C CA . ASP A 1 294 ? 22.878 -0.246 -18.752 1.00 85.00 294 ASP A CA 1
ATOM 2157 C C . ASP A 1 294 ? 21.623 -0.347 -17.867 1.00 85.00 294 ASP A C 1
ATOM 2159 O O . ASP A 1 294 ? 21.242 0.611 -17.182 1.00 85.00 294 ASP A O 1
ATOM 2163 N N . LEU A 1 295 ? 20.945 -1.498 -17.924 1.00 85.81 295 LEU A N 1
ATOM 2164 C CA . LEU A 1 295 ? 19.825 -1.810 -17.038 1.00 85.81 295 LEU A CA 1
ATOM 2165 C C . LEU A 1 295 ? 20.344 -2.270 -15.676 1.00 85.81 295 LEU A C 1
ATOM 2167 O O . LEU A 1 295 ? 21.053 -3.268 -15.579 1.00 85.81 295 LEU A O 1
ATOM 2171 N N . VAL A 1 296 ? 19.907 -1.592 -14.617 1.00 81.06 296 VAL A N 1
ATOM 2172 C CA . VAL A 1 296 ? 20.238 -1.960 -13.235 1.00 81.06 296 VAL A CA 1
ATOM 2173 C C . VAL A 1 296 ? 19.254 -3.002 -12.715 1.00 81.06 296 VAL A C 1
ATOM 2175 O O . VAL A 1 296 ? 19.656 -4.042 -12.201 1.00 81.06 296 VAL A O 1
ATOM 2178 N N . THR A 1 297 ? 17.955 -2.727 -12.825 1.00 75.38 297 THR A N 1
ATOM 2179 C CA . THR A 1 297 ? 16.899 -3.636 -12.369 1.00 75.38 297 THR A CA 1
ATOM 2180 C C . THR A 1 297 ? 15.559 -3.266 -13.002 1.00 75.38 297 THR A C 1
ATOM 2182 O O . THR A 1 297 ? 15.371 -2.158 -13.502 1.00 75.38 297 THR A O 1
ATOM 2185 N N . THR A 1 298 ? 14.607 -4.189 -12.963 1.00 74.06 298 THR A N 1
ATOM 2186 C CA . THR A 1 298 ? 13.199 -3.922 -13.262 1.00 74.06 298 THR A CA 1
ATOM 2187 C C . THR A 1 298 ? 12.421 -4.141 -11.973 1.00 74.06 298 THR A C 1
ATOM 2189 O O . THR A 1 298 ? 12.470 -5.253 -11.446 1.00 74.06 298 THR A O 1
ATOM 2192 N N . ARG A 1 299 ? 11.744 -3.110 -11.451 1.00 67.69 299 ARG A N 1
ATOM 2193 C CA . ARG A 1 299 ? 10.946 -3.213 -10.219 1.00 67.69 299 ARG A CA 1
ATOM 2194 C C . ARG A 1 299 ? 9.564 -2.601 -10.381 1.00 67.69 299 ARG A C 1
ATOM 2196 O O . ARG A 1 299 ? 9.438 -1.485 -10.878 1.00 67.69 299 ARG A O 1
ATOM 2203 N N . GLY A 1 300 ? 8.525 -3.309 -9.951 1.00 69.25 300 GLY A N 1
ATOM 2204 C CA . GLY A 1 300 ? 7.142 -2.874 -10.144 1.00 69.25 300 GLY A CA 1
ATOM 2205 C C . GLY A 1 300 ? 6.856 -2.645 -11.627 1.00 69.25 300 GLY A C 1
ATOM 2206 O O . GLY A 1 300 ? 7.243 -3.461 -12.458 1.00 69.25 300 GLY A O 1
ATOM 2207 N N . ALA A 1 301 ? 6.257 -1.503 -11.968 1.00 64.81 301 ALA A N 1
ATOM 2208 C CA . ALA A 1 301 ? 6.080 -1.043 -13.352 1.00 64.81 301 ALA A CA 1
ATOM 2209 C C . ALA A 1 301 ? 7.237 -0.155 -13.872 1.00 64.81 301 ALA A C 1
ATOM 2211 O O . ALA A 1 301 ? 7.096 0.505 -14.900 1.00 64.81 301 ALA A O 1
ATOM 2212 N N . GLU A 1 302 ? 8.366 -0.090 -13.162 1.00 75.19 302 GLU A N 1
ATOM 2213 C CA . GLU A 1 302 ? 9.496 0.782 -13.494 1.00 75.19 302 GLU A CA 1
ATOM 2214 C C . GLU A 1 302 ? 10.718 -0.008 -13.985 1.00 75.19 302 GLU A C 1
ATOM 2216 O O . GLU A 1 302 ? 10.993 -1.138 -13.565 1.00 75.19 302 GLU A O 1
ATOM 2221 N N . VAL A 1 303 ? 11.488 0.630 -14.865 1.00 83.38 303 VAL A N 1
ATOM 2222 C CA . VAL A 1 303 ? 12.801 0.160 -15.315 1.00 83.38 303 VAL A CA 1
ATOM 2223 C C . VAL A 1 303 ? 13.855 1.107 -14.762 1.00 83.38 303 VAL A C 1
ATOM 2225 O O . VAL A 1 303 ? 13.797 2.315 -14.987 1.00 83.38 303 VAL A O 1
ATOM 2228 N N . VAL A 1 304 ? 14.809 0.567 -14.008 1.00 84.56 304 VAL A N 1
ATOM 2229 C CA . VAL A 1 304 ? 15.905 1.338 -13.422 1.00 84.56 304 VAL A CA 1
ATOM 2230 C C . VAL A 1 304 ? 17.129 1.209 -14.311 1.00 84.56 304 VAL A C 1
ATOM 2232 O O . VAL A 1 304 ? 17.614 0.105 -14.570 1.00 84.56 304 VAL A O 1
ATOM 2235 N N . VAL A 1 305 ? 17.642 2.350 -14.754 1.00 88.06 305 VAL A N 1
ATOM 2236 C CA . VAL A 1 305 ? 18.801 2.445 -15.643 1.00 88.06 305 VAL A CA 1
ATOM 2237 C C . VAL A 1 305 ? 19.922 3.237 -14.992 1.00 88.06 305 VAL A C 1
ATOM 2239 O O . VAL A 1 305 ? 19.679 4.101 -14.142 1.00 88.06 305 VAL A O 1
ATOM 2242 N N . ARG A 1 306 ? 21.151 2.977 -15.430 1.00 87.19 306 ARG A N 1
ATOM 2243 C CA . ARG A 1 306 ? 22.304 3.827 -15.138 1.00 87.19 306 ARG A CA 1
ATOM 2244 C C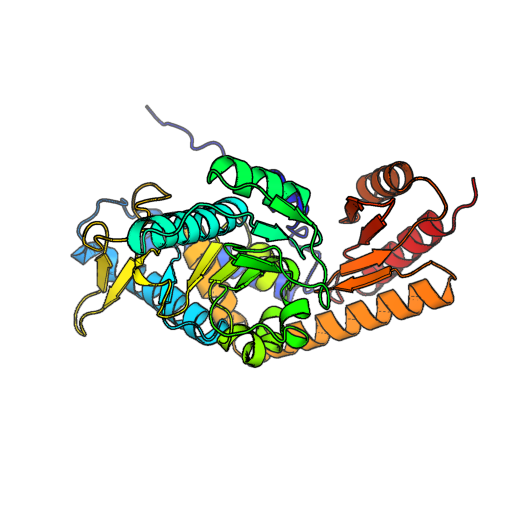 . ARG A 1 306 ? 22.703 4.574 -16.416 1.00 87.19 306 ARG A C 1
ATOM 2246 O O . ARG A 1 306 ? 23.264 3.961 -17.326 1.00 87.19 306 ARG A O 1
ATOM 2253 N N . PRO A 1 307 ? 22.376 5.871 -16.544 1.00 85.06 307 PRO A N 1
ATOM 2254 C CA . PRO A 1 307 ? 22.800 6.655 -17.695 1.00 85.06 307 PRO A CA 1
ATOM 2255 C C . PRO A 1 307 ? 24.328 6.797 -17.744 1.00 85.06 307 PRO A C 1
ATOM 2257 O O . PRO A 1 307 ? 25.011 6.741 -16.724 1.00 85.06 307 PRO A O 1
ATOM 2260 N N . ARG A 1 308 ? 24.868 6.979 -18.956 1.00 83.88 308 ARG A N 1
ATOM 2261 C CA . ARG A 1 308 ? 26.312 7.200 -19.177 1.00 83.88 308 ARG A CA 1
ATOM 2262 C C . ARG A 1 308 ? 26.752 8.633 -18.884 1.00 83.88 308 ARG A C 1
ATOM 2264 O O . ARG A 1 308 ? 27.921 8.863 -18.603 1.00 83.88 308 ARG A O 1
ATOM 2271 N N . VAL A 1 309 ? 25.810 9.564 -18.966 1.00 84.00 309 VAL A N 1
ATOM 2272 C CA . VAL A 1 309 ? 25.961 10.968 -18.578 1.00 84.00 309 VAL A CA 1
ATOM 2273 C C . VAL A 1 309 ? 25.303 11.180 -17.205 1.00 84.00 309 VAL A C 1
ATOM 2275 O O . VAL A 1 309 ? 24.501 10.334 -16.792 1.00 84.00 309 VAL A O 1
ATOM 2278 N N . PRO A 1 310 ? 25.588 12.287 -16.492 1.00 87.81 310 PRO A N 1
ATOM 2279 C CA . PRO A 1 310 ? 25.038 12.524 -15.159 1.00 87.81 310 PRO A CA 1
ATOM 2280 C C . PRO A 1 310 ? 23.513 12.376 -15.116 1.00 87.81 310 PRO A C 1
ATOM 2282 O O . PRO A 1 310 ? 22.789 12.999 -15.904 1.00 87.81 310 PRO A O 1
ATOM 2285 N N . ALA A 1 311 ? 23.008 11.584 -14.169 1.00 84.81 311 ALA A N 1
ATOM 2286 C CA . ALA A 1 311 ? 21.597 11.206 -14.115 1.00 84.81 311 ALA A CA 1
ATOM 2287 C C . ALA A 1 311 ? 20.678 12.429 -13.989 1.00 84.81 311 ALA A C 1
ATOM 2289 O O . ALA A 1 311 ? 19.583 12.450 -14.552 1.00 84.81 311 ALA A O 1
ATOM 2290 N N . GLN A 1 312 ? 21.150 13.486 -13.321 1.00 85.94 312 GLN A N 1
ATOM 2291 C CA . GLN A 1 312 ? 20.440 14.758 -13.177 1.00 85.94 312 GLN A CA 1
ATOM 2292 C C . GLN A 1 312 ? 20.156 15.447 -14.523 1.00 85.94 312 GLN A C 1
ATOM 2294 O O . GLN A 1 312 ? 19.094 16.056 -14.693 1.00 85.94 312 GLN A O 1
ATOM 2299 N N . ALA A 1 313 ? 21.083 15.363 -15.482 1.00 86.12 313 ALA A N 1
ATOM 2300 C CA . ALA A 1 313 ? 20.928 15.977 -16.799 1.00 86.12 313 ALA A CA 1
ATOM 2301 C C . ALA A 1 313 ? 19.854 15.245 -17.614 1.00 86.12 313 ALA A C 1
ATOM 2303 O O . ALA A 1 313 ? 18.926 15.881 -18.122 1.00 86.12 313 ALA A O 1
ATOM 2304 N N . ILE A 1 314 ? 19.919 13.909 -17.638 1.00 88.94 314 ILE A N 1
ATOM 2305 C CA . ILE A 1 314 ? 18.896 13.056 -18.257 1.00 88.94 314 ILE A CA 1
ATOM 2306 C C . ILE A 1 314 ? 17.539 13.281 -17.601 1.00 88.94 314 ILE A C 1
ATOM 2308 O O . ILE A 1 314 ? 16.561 13.535 -18.297 1.00 88.94 314 ILE A O 1
ATOM 2312 N N . HIS A 1 315 ? 17.469 13.259 -16.267 1.00 88.25 315 HIS A N 1
ATOM 2313 C CA . HIS A 1 315 ? 16.230 13.498 -15.524 1.00 88.25 315 HIS A CA 1
ATOM 2314 C C . HIS A 1 315 ? 15.577 14.820 -15.930 1.00 88.25 315 HIS A C 1
ATOM 2316 O O . HIS A 1 315 ? 14.385 14.863 -16.226 1.00 88.25 315 HIS A O 1
ATOM 2322 N N . SER A 1 316 ? 16.370 15.887 -16.027 1.00 85.31 316 SER A N 1
ATOM 2323 C CA . SER A 1 316 ? 15.883 17.211 -16.421 1.00 85.31 316 SER A CA 1
ATOM 2324 C C . SER A 1 316 ? 15.431 17.268 -17.886 1.00 85.31 316 SER A C 1
ATOM 2326 O O . SER A 1 316 ? 14.534 18.043 -18.215 1.00 85.31 316 SER A O 1
ATOM 2328 N N . ALA A 1 317 ? 16.041 16.483 -18.779 1.00 86.62 317 ALA A N 1
ATOM 2329 C CA . ALA A 1 317 ? 15.630 16.369 -20.180 1.00 86.62 317 ALA A CA 1
ATOM 2330 C C . ALA A 1 317 ? 14.321 15.587 -20.327 1.00 86.62 317 ALA A C 1
ATOM 2332 O O . ALA A 1 317 ? 13.366 16.091 -20.911 1.00 86.62 317 ALA A O 1
ATOM 2333 N N . LEU A 1 318 ? 14.242 14.412 -19.706 1.00 87.31 318 LEU A N 1
ATOM 2334 C CA . LEU A 1 318 ? 13.055 13.562 -19.722 1.00 87.31 318 LEU A CA 1
ATOM 2335 C C . LEU A 1 318 ? 11.835 14.266 -19.112 1.00 87.31 318 LEU A C 1
ATOM 2337 O O . LEU A 1 318 ? 10.744 14.225 -19.677 1.00 87.31 318 LEU A O 1
ATOM 2341 N N . ARG A 1 319 ? 12.020 14.994 -18.004 1.00 83.19 319 ARG A N 1
ATOM 2342 C CA . ARG A 1 319 ? 10.940 15.760 -17.360 1.00 83.19 319 ARG A CA 1
ATOM 2343 C C . ARG A 1 319 ? 10.390 16.889 -18.228 1.00 83.19 319 ARG A C 1
ATOM 2345 O O . ARG A 1 319 ? 9.214 17.211 -18.078 1.00 83.19 319 ARG A O 1
ATOM 2352 N N . ARG A 1 320 ? 11.207 17.500 -19.096 1.00 83.88 320 ARG A N 1
ATOM 2353 C CA . ARG A 1 320 ? 10.749 18.552 -20.024 1.00 83.88 320 ARG A CA 1
ATOM 2354 C C . ARG A 1 320 ? 9.787 18.004 -21.073 1.00 83.88 320 ARG A C 1
ATOM 2356 O O . ARG A 1 320 ? 8.813 18.676 -21.379 1.00 83.88 320 ARG A O 1
ATOM 2363 N N . GLU A 1 321 ? 10.006 16.769 -21.512 1.00 81.50 321 GLU A N 1
ATOM 2364 C CA . GLU A 1 321 ? 9.122 16.048 -22.437 1.00 81.50 321 GLU A CA 1
ATOM 2365 C C . GLU A 1 321 ? 8.002 15.271 -21.720 1.00 81.50 321 GLU A C 1
ATOM 2367 O O . GLU A 1 321 ? 7.359 14.398 -22.295 1.00 81.50 321 GLU A O 1
ATOM 2372 N N . GLY A 1 322 ? 7.764 15.545 -20.432 1.00 77.31 322 GLY A N 1
ATOM 2373 C CA . GLY A 1 322 ? 6.668 14.928 -19.683 1.00 77.31 322 GLY A CA 1
ATOM 2374 C C . GLY A 1 322 ? 6.867 13.449 -19.340 1.00 77.31 322 GLY A C 1
ATOM 2375 O O . GLY A 1 322 ? 5.930 12.817 -18.855 1.00 77.31 322 GLY A O 1
ATOM 2376 N N . VAL A 1 323 ? 8.068 12.892 -19.525 1.00 79.12 323 VAL A N 1
ATOM 2377 C CA . VAL A 1 323 ? 8.364 11.504 -19.150 1.00 79.12 323 VAL A CA 1
ATOM 2378 C C . VAL A 1 323 ? 8.418 11.378 -17.620 1.00 79.12 323 VAL A C 1
ATOM 2380 O O . VAL A 1 323 ? 9.201 12.083 -16.964 1.00 79.12 323 VAL A O 1
ATOM 2383 N N . PRO A 1 324 ? 7.626 10.478 -17.008 1.00 74.25 324 PRO A N 1
ATOM 2384 C CA . PRO A 1 324 ? 7.705 10.217 -15.579 1.00 74.25 324 PRO A CA 1
ATOM 2385 C C . PRO A 1 324 ? 9.013 9.490 -15.235 1.00 74.25 324 PRO A C 1
ATOM 2387 O O . PRO A 1 324 ? 9.226 8.326 -15.578 1.00 74.25 324 PRO A O 1
ATOM 2390 N N . CYS A 1 325 ? 9.908 10.181 -14.529 1.00 80.31 325 CYS A N 1
ATOM 2391 C CA . CYS A 1 325 ? 11.172 9.615 -14.074 1.00 80.31 325 CYS A CA 1
ATOM 2392 C C . CYS A 1 325 ? 11.584 10.139 -12.693 1.00 80.31 325 CYS A C 1
ATOM 2394 O O . CYS A 1 325 ? 11.327 11.300 -12.339 1.00 80.31 325 CYS A O 1
ATOM 2396 N N . ARG A 1 326 ? 12.271 9.291 -11.921 1.00 78.25 326 ARG A N 1
ATOM 2397 C CA . ARG A 1 326 ? 12.763 9.597 -10.570 1.00 78.25 326 ARG A CA 1
ATOM 2398 C C . ARG A 1 326 ? 14.264 9.366 -10.483 1.00 78.25 326 ARG A C 1
ATOM 2400 O O . ARG A 1 326 ? 14.761 8.323 -10.896 1.00 78.25 326 ARG A O 1
ATOM 2407 N N . LEU A 1 327 ? 14.963 10.343 -9.915 1.00 79.06 327 LEU A N 1
ATOM 2408 C CA . LEU A 1 327 ? 16.367 10.195 -9.557 1.00 79.06 327 LEU A CA 1
ATOM 2409 C C . LEU A 1 327 ? 16.493 9.280 -8.349 1.00 79.06 327 LEU A C 1
ATOM 2411 O O . LEU A 1 327 ? 15.779 9.446 -7.358 1.00 79.06 327 LEU A O 1
ATOM 2415 N N . LEU A 1 328 ? 17.413 8.335 -8.452 1.00 73.81 328 LEU A N 1
ATOM 2416 C CA . LEU A 1 328 ? 17.774 7.411 -7.393 1.00 73.81 328 LEU A CA 1
ATOM 2417 C C . LEU A 1 328 ? 19.245 7.634 -6.998 1.00 73.81 328 LEU A C 1
ATOM 2419 O O . LEU A 1 328 ? 20.009 8.233 -7.762 1.00 73.81 328 LEU A O 1
ATOM 2423 N N . PRO A 1 329 ? 19.672 7.167 -5.810 1.00 70.31 329 PRO A N 1
ATOM 2424 C CA . PRO A 1 329 ? 21.081 7.191 -5.424 1.00 70.31 329 PRO A CA 1
ATOM 2425 C C . PRO A 1 329 ? 21.981 6.484 -6.451 1.00 70.31 329 PRO A C 1
ATOM 2427 O O . PRO A 1 329 ? 21.517 5.653 -7.228 1.00 70.31 329 PRO A O 1
ATOM 2430 N N . MET A 1 330 ? 23.289 6.752 -6.396 1.00 75.50 330 MET A N 1
ATOM 2431 C CA . MET A 1 330 ? 24.296 6.097 -7.247 1.00 75.50 330 MET A CA 1
ATOM 2432 C C . MET A 1 330 ? 24.131 6.352 -8.757 1.00 75.50 330 MET A C 1
ATOM 2434 O O . MET A 1 330 ? 24.362 5.441 -9.553 1.00 75.50 330 MET A O 1
ATOM 2438 N N . GLU A 1 331 ? 23.753 7.578 -9.144 1.00 84.19 331 GLU A N 1
ATOM 2439 C CA . GLU A 1 331 ? 23.553 7.981 -10.548 1.00 84.19 331 GLU A CA 1
ATOM 2440 C C . GLU A 1 331 ? 22.574 7.056 -11.293 1.00 84.19 331 GLU A C 1
ATOM 2442 O O . GLU A 1 331 ? 22.803 6.672 -12.436 1.00 84.19 331 GLU A O 1
ATOM 2447 N N . GLN A 1 332 ? 21.485 6.658 -10.630 1.00 84.88 332 GLN A N 1
ATOM 2448 C CA . GLN A 1 332 ? 20.454 5.801 -11.214 1.00 84.88 332 GLN A CA 1
ATOM 2449 C C . GLN A 1 332 ? 19.183 6.591 -11.514 1.00 84.88 332 GLN A C 1
ATOM 2451 O O . GLN A 1 332 ? 18.863 7.591 -10.863 1.00 84.88 332 GLN A O 1
ATOM 2456 N N . LEU A 1 333 ? 18.424 6.105 -12.489 1.00 84.62 333 LEU A N 1
ATOM 2457 C CA . LEU A 1 333 ? 17.171 6.705 -12.913 1.00 84.62 333 LEU A CA 1
ATOM 2458 C C . LEU A 1 333 ? 16.095 5.626 -13.013 1.00 84.62 333 LEU A C 1
ATOM 2460 O O . LEU A 1 333 ? 16.217 4.698 -13.809 1.00 84.62 333 LEU A O 1
ATOM 2464 N N . ALA A 1 334 ? 15.039 5.758 -12.215 1.00 80.56 334 ALA A N 1
ATOM 2465 C CA . ALA A 1 334 ? 13.834 4.957 -12.375 1.00 80.56 334 ALA A CA 1
ATOM 2466 C C . ALA A 1 334 ? 12.935 5.603 -13.428 1.00 80.56 334 ALA A C 1
ATOM 2468 O O . ALA A 1 334 ? 12.573 6.780 -13.319 1.00 80.56 334 ALA A O 1
ATOM 2469 N N . LEU A 1 335 ? 12.591 4.825 -14.446 1.00 80.56 335 LEU A N 1
ATOM 2470 C CA . LEU A 1 335 ? 11.782 5.232 -15.582 1.00 80.56 335 LEU A CA 1
ATOM 2471 C C . LEU A 1 335 ? 10.452 4.494 -15.539 1.00 80.56 335 LEU A C 1
ATOM 2473 O O . LEU A 1 335 ? 10.425 3.266 -15.442 1.00 80.56 335 LEU A O 1
ATOM 2477 N N . ARG A 1 336 ? 9.354 5.236 -15.677 1.00 73.50 336 ARG A N 1
ATOM 2478 C CA . ARG A 1 336 ? 8.035 4.665 -15.941 1.00 73.50 336 ARG A CA 1
ATOM 2479 C C . ARG A 1 336 ? 7.623 5.079 -17.350 1.00 73.50 336 ARG A C 1
ATOM 2481 O O . ARG A 1 336 ? 7.299 6.239 -17.584 1.00 73.50 336 ARG A O 1
ATOM 2488 N N . CYS A 1 337 ? 7.719 4.148 -18.295 1.00 64.00 337 CYS A N 1
ATOM 2489 C CA . CYS A 1 337 ? 7.309 4.382 -19.682 1.00 64.00 337 CYS A CA 1
ATOM 2490 C C . CYS A 1 337 ? 5.782 4.307 -19.791 1.00 64.00 337 CYS A C 1
ATOM 2492 O O . CYS A 1 337 ? 5.184 3.444 -19.148 1.00 64.00 337 CYS A O 1
ATOM 2494 N N . ALA A 1 338 ? 5.171 5.161 -20.616 1.00 62.69 338 ALA A N 1
ATOM 2495 C CA . ALA A 1 338 ? 3.729 5.160 -20.871 1.00 62.69 338 ALA A CA 1
ATOM 2496 C C . ALA A 1 338 ? 3.224 3.755 -21.225 1.00 62.69 338 ALA A C 1
ATOM 2498 O O . ALA A 1 338 ? 3.874 3.047 -21.992 1.00 62.69 338 ALA A O 1
ATOM 2499 N N . GLY A 1 339 ? 2.096 3.351 -20.637 1.00 60.25 339 GLY A N 1
ATOM 2500 C CA . GLY A 1 339 ? 1.564 1.997 -20.769 1.00 60.25 339 GLY A CA 1
ATOM 2501 C C . GLY A 1 339 ? 0.957 1.694 -22.149 1.00 60.25 339 GLY A C 1
ATOM 2502 O O . GLY A 1 339 ? 0.874 2.562 -23.020 1.00 60.25 339 GLY A O 1
ATOM 2503 N N . PRO A 1 340 ? 0.442 0.469 -22.357 1.00 50.62 340 PRO A N 1
ATOM 2504 C CA . PRO A 1 340 ? -0.009 -0.028 -23.664 1.00 50.62 340 PRO A CA 1
ATOM 2505 C C . PRO A 1 340 ? -1.278 0.646 -24.230 1.00 50.62 340 PRO A C 1
ATOM 2507 O O . PRO A 1 340 ? -1.737 0.272 -25.307 1.00 50.62 340 PRO A O 1
ATOM 2510 N N . GLY A 1 341 ? -1.863 1.628 -23.533 1.00 53.56 341 GLY A N 1
ATOM 2511 C CA . GLY A 1 341 ? -3.115 2.291 -23.925 1.00 53.56 341 GLY A CA 1
ATOM 2512 C C . GLY A 1 341 ? -3.021 3.129 -25.205 1.00 53.56 341 GLY A C 1
ATOM 2513 O O . GLY A 1 341 ? -4.030 3.303 -25.885 1.00 53.56 341 GLY A O 1
ATOM 2514 N N . ASN A 1 342 ? -1.821 3.599 -25.556 1.00 62.09 342 ASN A N 1
ATOM 2515 C CA . ASN A 1 342 ? -1.523 4.253 -26.829 1.00 62.09 342 ASN A CA 1
ATOM 2516 C C . ASN A 1 342 ? -0.135 3.808 -27.306 1.00 62.09 342 ASN A C 1
ATOM 2518 O O . ASN A 1 342 ? 0.877 4.432 -26.995 1.00 62.09 342 ASN A O 1
ATOM 2522 N N . THR A 1 343 ? -0.089 2.699 -28.045 1.00 65.56 343 THR A N 1
ATOM 2523 C CA . THR A 1 343 ? 1.160 2.056 -28.477 1.00 65.56 343 THR A CA 1
ATOM 2524 C C . THR A 1 343 ? 2.066 2.978 -29.290 1.00 65.56 343 THR A C 1
ATOM 2526 O O . THR A 1 343 ? 3.279 2.894 -29.153 1.00 65.56 343 THR A O 1
ATOM 2529 N N . VAL A 1 344 ? 1.512 3.885 -30.100 1.00 72.06 344 VAL A N 1
ATOM 2530 C CA . VAL A 1 344 ? 2.314 4.814 -30.916 1.00 72.06 344 VAL A CA 1
ATOM 2531 C C . VAL A 1 344 ? 3.009 5.851 -30.041 1.00 72.06 344 VAL A C 1
ATOM 2533 O O . VAL A 1 344 ? 4.188 6.134 -30.241 1.00 72.06 344 VAL A O 1
ATOM 2536 N N . GLU A 1 345 ? 2.295 6.411 -29.069 1.00 71.44 345 GLU A N 1
ATOM 2537 C CA . GLU A 1 345 ? 2.876 7.389 -28.149 1.00 71.44 345 GLU A CA 1
ATOM 2538 C C . GLU A 1 345 ? 3.859 6.729 -27.178 1.00 71.44 345 GLU A C 1
ATOM 2540 O O . GLU A 1 345 ? 4.935 7.267 -26.929 1.00 71.44 345 GLU A O 1
ATOM 2545 N N . ALA A 1 346 ? 3.540 5.525 -26.698 1.00 72.69 346 ALA A N 1
ATOM 2546 C CA . ALA A 1 346 ? 4.441 4.736 -25.866 1.00 72.69 346 ALA A CA 1
ATOM 2547 C C . ALA A 1 346 ? 5.750 4.397 -26.600 1.00 72.69 346 ALA A C 1
ATOM 2549 O O . ALA A 1 346 ? 6.826 4.542 -26.020 1.00 72.69 346 ALA A O 1
ATOM 2550 N N . GLU A 1 347 ? 5.682 4.020 -27.883 1.00 80.56 347 GLU A N 1
ATOM 2551 C CA . GLU A 1 347 ? 6.870 3.807 -28.722 1.00 80.56 347 GLU A CA 1
ATOM 2552 C C . GLU A 1 347 ? 7.678 5.086 -28.913 1.00 80.56 347 GLU A C 1
ATOM 2554 O O . GLU A 1 347 ? 8.885 5.082 -28.685 1.00 80.56 347 GLU A O 1
ATOM 2559 N N . ARG A 1 348 ? 7.031 6.200 -29.272 1.00 82.94 348 ARG A N 1
ATOM 2560 C CA . ARG A 1 348 ? 7.716 7.493 -29.439 1.00 82.94 348 ARG A CA 1
ATOM 2561 C C . ARG A 1 348 ? 8.414 7.932 -28.161 1.00 82.94 348 ARG A C 1
ATOM 2563 O O . ARG A 1 348 ? 9.562 8.372 -28.202 1.00 82.94 348 ARG A O 1
ATOM 2570 N N . GLN A 1 349 ? 7.738 7.790 -27.025 1.00 83.94 349 GLN A N 1
ATOM 2571 C CA . GLN A 1 349 ? 8.308 8.111 -25.728 1.00 83.94 349 GLN A CA 1
ATOM 2572 C C . GLN A 1 349 ? 9.501 7.199 -25.412 1.00 83.94 349 GLN A C 1
ATOM 2574 O O . GLN A 1 349 ? 10.536 7.686 -24.960 1.00 83.94 349 GLN A O 1
ATOM 2579 N N . LEU A 1 350 ? 9.397 5.896 -25.683 1.00 86.81 350 LEU A N 1
ATOM 2580 C CA . LEU A 1 350 ? 10.491 4.946 -25.483 1.00 86.81 350 LEU A CA 1
ATOM 2581 C C . LEU A 1 350 ? 11.692 5.248 -26.388 1.00 86.81 350 LEU A C 1
ATOM 2583 O O . LEU A 1 350 ? 12.829 5.220 -25.919 1.00 86.81 350 LEU A O 1
ATOM 2587 N N . GLU A 1 351 ? 11.464 5.572 -27.659 1.00 88.25 351 GLU A N 1
ATOM 2588 C CA . GLU A 1 351 ? 12.510 5.995 -28.595 1.00 88.25 351 GLU A CA 1
ATOM 2589 C C . GLU A 1 351 ? 13.205 7.270 -28.118 1.00 88.25 351 GLU A C 1
ATOM 2591 O O . GLU A 1 351 ? 14.435 7.329 -28.110 1.00 88.25 351 GLU A O 1
ATOM 2596 N N . PHE A 1 352 ? 12.439 8.256 -27.646 1.00 87.88 352 PHE A N 1
ATOM 2597 C CA . PHE A 1 352 ? 12.986 9.476 -27.061 1.00 87.88 352 PHE A CA 1
ATOM 2598 C C . PHE A 1 352 ? 13.833 9.187 -25.813 1.00 87.88 352 PHE A C 1
ATOM 2600 O O . PHE A 1 352 ? 14.943 9.711 -25.678 1.00 87.88 352 PHE A O 1
ATOM 2607 N N . ILE A 1 353 ? 13.348 8.324 -24.915 1.00 88.38 353 ILE A N 1
ATOM 2608 C CA . ILE A 1 353 ? 14.084 7.902 -23.719 1.00 88.38 353 ILE A CA 1
ATOM 2609 C C . ILE A 1 353 ?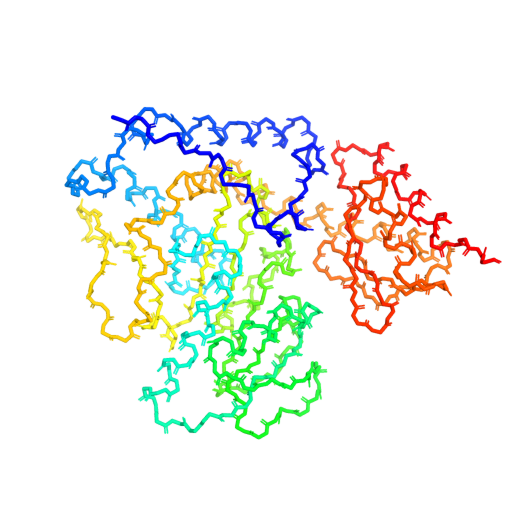 15.401 7.233 -24.116 1.00 88.38 353 ILE A C 1
ATOM 2611 O O . ILE A 1 353 ? 16.452 7.613 -23.602 1.00 88.38 353 ILE A O 1
ATOM 2615 N N . ILE A 1 354 ? 15.362 6.272 -25.043 1.00 89.75 354 ILE A N 1
ATOM 2616 C CA . ILE A 1 354 ? 16.552 5.561 -25.522 1.00 89.75 354 ILE A CA 1
ATOM 2617 C C . ILE A 1 354 ? 17.537 6.545 -26.155 1.00 89.75 354 ILE A C 1
ATOM 2619 O O . ILE A 1 354 ? 18.703 6.554 -25.774 1.00 89.75 354 ILE A O 1
ATOM 2623 N N . ALA A 1 355 ? 17.081 7.420 -27.053 1.00 88.62 355 ALA A N 1
ATOM 2624 C CA . ALA A 1 355 ? 17.934 8.422 -27.688 1.00 88.62 355 ALA A CA 1
ATOM 2625 C C . ALA A 1 355 ? 18.603 9.341 -26.656 1.00 88.62 355 ALA A C 1
ATOM 2627 O O . ALA A 1 355 ? 19.794 9.629 -26.763 1.00 88.62 355 ALA A O 1
ATOM 2628 N N . THR A 1 356 ? 17.860 9.746 -25.624 1.00 87.50 356 THR A N 1
ATOM 2629 C CA . THR A 1 356 ? 18.368 10.606 -24.549 1.00 87.50 356 THR A CA 1
ATOM 2630 C C . THR A 1 356 ? 19.384 9.873 -23.668 1.00 87.50 356 THR A C 1
ATOM 2632 O O . THR A 1 356 ? 20.409 10.447 -23.317 1.00 87.50 356 THR A O 1
ATOM 2635 N N . LEU A 1 357 ? 19.154 8.596 -23.346 1.00 85.88 357 LEU A N 1
ATOM 2636 C CA . LEU A 1 357 ? 20.080 7.764 -22.562 1.00 85.88 357 LEU A CA 1
ATOM 2637 C C . LEU A 1 357 ? 21.344 7.369 -23.337 1.00 85.88 357 LEU A C 1
ATOM 2639 O O . LEU A 1 357 ? 22.401 7.169 -22.735 1.00 85.88 357 LEU A O 1
ATOM 2643 N N . SER A 1 358 ? 21.226 7.227 -24.656 1.00 82.56 358 SER A N 1
ATOM 2644 C CA . SER A 1 358 ? 22.314 6.857 -25.564 1.00 82.56 358 SER A CA 1
ATOM 2645 C C . SER A 1 358 ? 23.101 8.060 -26.087 1.00 82.56 358 SER A C 1
ATOM 2647 O O . SER A 1 358 ? 24.131 7.857 -26.740 1.00 82.56 358 SER A O 1
ATOM 2649 N N . ALA A 1 359 ? 22.648 9.288 -25.812 1.00 74.00 359 ALA A N 1
ATOM 2650 C CA . ALA A 1 359 ? 23.378 10.501 -26.145 1.00 74.00 359 ALA A CA 1
ATOM 2651 C C . ALA A 1 359 ? 24.775 10.451 -25.509 1.00 74.00 359 ALA A C 1
ATOM 2653 O O . ALA A 1 359 ? 24.933 10.162 -24.322 1.00 74.00 359 ALA A O 1
ATOM 2654 N N . ARG A 1 360 ? 25.801 10.672 -26.332 1.00 59.31 360 ARG A N 1
ATOM 2655 C CA . ARG A 1 360 ? 27.175 10.866 -25.864 1.00 59.31 360 ARG A CA 1
ATOM 2656 C C . ARG A 1 360 ? 27.369 12.363 -25.647 1.00 59.31 360 ARG A C 1
ATOM 2658 O O . ARG A 1 360 ? 26.892 13.129 -26.483 1.00 59.31 360 ARG A O 1
ATOM 2665 N N . ASP A 1 361 ? 28.014 12.725 -24.538 1.00 53.66 361 ASP A N 1
ATOM 2666 C CA . ASP A 1 361 ? 28.461 14.100 -24.272 1.00 53.66 361 ASP A CA 1
ATOM 2667 C C . ASP A 1 361 ? 29.254 14.685 -25.452 1.00 53.66 361 ASP A C 1
ATOM 2669 O O . ASP A 1 361 ? 30.057 13.929 -26.062 1.00 53.66 361 ASP A O 1
#